Protein AF-A0A7C4SGH3-F1 (afdb_monomer_lite)

Secondary structure (DSSP, 8-state):
--------SEEE-TTT--EEETT-SB-TTT--B-S----PPPPP-PPPPPHHHHHHHHHHHHHHHHHHHHHHHTT--S---------------------------------PPPEEEEPPTT--HHHHHHHHT--HHHHHHHTT-SSS---TT-EEEE--PPP----------TT---------SEEEEEPPTT--HHHHHHHHT--HHHHHHHHT-S-TT---TT-EEEEE-S---

pLDDT: mean 72.56, std 15.69, range [38.72, 94.44]

Foldseek 3Di:
DDDDPPDDQWDADPPPRDTDGPPDQADPPPRDGPVDDPPPDDPDDDDDDDPVVVVVVVVVVVCCCVVVVVVVVVPPDDDPDPDDPDPDPDPDPDPPPPPPPPPDPPPPADDDFFDKDAAAPPDWLVNVCVVQVHDSVVQCVQAVNPDTDDDHRDITGHHHGDPPPPPDPPPPDPPDDDDDDDDPQKDKDFAAPPDFLVNVCVVLVHDSVQQCVQAVNPDRRPDDGRDITIGGSDDDD

Structure (mmCIF, N/CA/C/O backbone):
data_AF-A0A7C4SGH3-F1
#
_entry.id   AF-A0A7C4SGH3-F1
#
loop_
_atom_site.group_PDB
_atom_site.id
_atom_site.type_symbol
_atom_site.label_atom_id
_atom_site.label_alt_id
_atom_site.label_comp_id
_atom_site.label_asym_id
_atom_site.label_entity_id
_atom_site.label_seq_id
_atom_site.pdbx_PDB_ins_code
_atom_site.Cartn_x
_atom_site.Cartn_y
_atom_site.Cartn_z
_atom_site.occupancy
_atom_site.B_iso_or_equiv
_atom_site.auth_seq_id
_atom_site.auth_comp_id
_atom_site.auth_asym_id
_atom_site.auth_atom_id
_atom_site.pdbx_PDB_model_num
ATOM 1 N N . MET A 1 1 ? -12.722 29.858 -50.000 1.00 42.47 1 MET A N 1
ATOM 2 C CA . MET A 1 1 ? -12.440 29.534 -48.587 1.00 42.47 1 MET A CA 1
ATOM 3 C C . MET A 1 1 ? -11.311 28.518 -48.595 1.00 42.47 1 MET A C 1
ATOM 5 O O . MET A 1 1 ? -11.546 27.371 -48.940 1.00 42.47 1 MET A O 1
ATOM 9 N N . THR A 1 2 ? -10.074 28.967 -48.396 1.00 42.56 2 THR A N 1
ATOM 10 C CA . THR A 1 2 ? -8.865 28.129 -48.441 1.00 42.56 2 THR A CA 1
ATOM 11 C C . THR A 1 2 ? -8.465 27.783 -47.012 1.00 42.56 2 THR A C 1
ATOM 13 O O . THR A 1 2 ? -8.163 28.667 -46.216 1.00 42.56 2 THR A O 1
ATOM 16 N N . GLU A 1 3 ? -8.523 26.497 -46.679 1.00 45.50 3 GLU A N 1
ATOM 17 C CA . GLU A 1 3 ? -8.234 25.961 -45.351 1.00 45.50 3 GLU A CA 1
ATOM 18 C C . GLU A 1 3 ? -6.718 25.771 -45.186 1.00 45.50 3 GLU A C 1
ATOM 20 O O . GLU A 1 3 ? -6.103 24.884 -45.783 1.00 45.50 3 GLU A O 1
ATOM 25 N N . THR A 1 4 ? -6.084 26.645 -44.406 1.00 51.16 4 THR A N 1
ATOM 26 C CA . THR A 1 4 ? -4.651 26.571 -44.106 1.00 51.16 4 THR A CA 1
ATOM 27 C C . THR A 1 4 ? -4.409 25.467 -43.077 1.00 51.16 4 THR A C 1
ATOM 29 O O . THR A 1 4 ? -4.566 25.660 -41.872 1.00 51.16 4 THR A O 1
ATOM 32 N N . ARG A 1 5 ? -4.028 24.277 -43.548 1.00 51.50 5 ARG A N 1
ATOM 33 C CA . ARG A 1 5 ? -3.654 23.130 -42.708 1.00 51.50 5 ARG A CA 1
ATOM 34 C C . ARG A 1 5 ? -2.374 23.463 -41.927 1.00 51.50 5 ARG A C 1
ATOM 36 O O . ARG A 1 5 ? -1.270 23.386 -42.468 1.00 51.50 5 ARG A O 1
ATOM 43 N N . PHE A 1 6 ? -2.507 23.841 -40.655 1.00 53.91 6 PHE A N 1
ATOM 44 C CA . PHE A 1 6 ? -1.374 24.008 -39.739 1.00 53.91 6 PHE A CA 1
ATOM 45 C C . PHE A 1 6 ? -0.645 22.667 -39.583 1.00 53.91 6 PHE A C 1
ATOM 47 O O . PHE A 1 6 ? -1.078 21.767 -38.866 1.00 53.91 6 PHE A O 1
ATOM 54 N N . SER A 1 7 ? 0.466 22.514 -40.300 1.00 65.69 7 SER A N 1
ATOM 55 C CA . SER A 1 7 ? 1.331 21.344 -40.180 1.00 65.69 7 SER A CA 1
ATOM 56 C C . SER A 1 7 ? 2.015 21.361 -38.817 1.00 65.69 7 SER A C 1
ATOM 58 O O . SER A 1 7 ? 2.742 22.298 -38.494 1.00 65.69 7 SER A O 1
ATOM 60 N N . ASN A 1 8 ? 1.787 20.316 -38.020 1.00 71.31 8 ASN A N 1
ATOM 61 C CA . ASN A 1 8 ? 2.407 20.149 -36.709 1.00 71.31 8 ASN A CA 1
ATOM 62 C C . ASN A 1 8 ? 3.953 20.214 -36.832 1.00 71.31 8 ASN A C 1
ATOM 64 O O . ASN A 1 8 ? 4.539 19.376 -37.536 1.00 71.31 8 ASN A O 1
ATOM 68 N N . PRO A 1 9 ? 4.625 21.186 -36.176 1.00 80.00 9 PRO A N 1
ATOM 69 C CA . PRO A 1 9 ? 6.061 21.435 -36.343 1.00 80.00 9 PRO A CA 1
ATOM 70 C C . PRO A 1 9 ? 6.964 20.372 -35.694 1.00 80.00 9 PRO A C 1
ATOM 72 O O . PRO A 1 9 ? 8.186 20.409 -35.871 1.00 80.00 9 PRO A O 1
ATOM 75 N N . PHE A 1 10 ? 6.384 19.400 -34.985 1.00 85.75 10 PHE A N 1
ATOM 76 C CA . PHE A 1 10 ? 7.114 18.374 -34.247 1.00 85.75 10 PHE A CA 1
ATOM 77 C C . PHE A 1 10 ? 6.910 16.969 -34.836 1.00 85.75 10 PHE A C 1
ATOM 79 O O . PHE A 1 10 ? 5.834 16.626 -35.327 1.00 85.75 10 PHE A O 1
ATOM 86 N N . ARG A 1 11 ? 7.964 16.144 -34.774 1.00 88.81 11 ARG A N 1
ATOM 87 C CA . ARG A 1 11 ? 7.944 14.691 -35.033 1.00 88.81 11 ARG A CA 1
ATOM 88 C C . ARG A 1 11 ? 8.487 13.948 -33.810 1.00 88.81 11 ARG A C 1
ATOM 90 O O . ARG A 1 11 ? 9.167 14.557 -32.993 1.00 88.81 11 ARG A O 1
ATOM 97 N N . ARG A 1 12 ? 8.203 12.655 -33.648 1.00 89.94 12 ARG A N 1
ATOM 98 C CA . ARG A 1 12 ? 8.781 11.848 -32.554 1.00 89.94 12 ARG A CA 1
ATOM 99 C C . ARG A 1 12 ? 10.068 11.164 -33.012 1.00 89.94 12 ARG A C 1
ATOM 101 O O . ARG A 1 12 ? 10.150 10.721 -34.154 1.00 89.94 12 ARG A O 1
ATOM 108 N N . CYS A 1 13 ? 11.064 11.085 -32.134 1.00 88.38 13 CYS A N 1
ATOM 109 C CA . CYS A 1 13 ? 12.279 10.314 -32.384 1.00 88.38 13 CYS A CA 1
ATOM 110 C C . CYS A 1 13 ? 11.956 8.806 -32.390 1.00 88.38 13 CYS A C 1
ATOM 112 O O . CYS A 1 13 ? 11.345 8.336 -31.429 1.00 88.38 13 CYS A O 1
ATOM 114 N N . PRO A 1 14 ? 12.382 8.035 -33.408 1.00 86.81 14 PRO A N 1
ATOM 115 C CA . PRO A 1 14 ? 12.084 6.604 -33.495 1.00 86.81 14 PRO A CA 1
ATOM 116 C C . PRO A 1 14 ? 12.836 5.754 -32.458 1.00 86.81 14 PRO A C 1
ATOM 118 O O . PRO A 1 14 ? 12.361 4.683 -32.108 1.00 86.81 14 PRO A O 1
ATOM 121 N N . GLN A 1 15 ? 13.973 6.227 -31.932 1.00 87.88 15 GLN A N 1
ATOM 122 C CA . GLN A 1 15 ? 14.740 5.487 -30.921 1.00 87.88 15 GLN A CA 1
ATOM 123 C C . GLN A 1 15 ? 14.233 5.693 -29.490 1.00 87.88 15 GLN A C 1
ATOM 125 O O . GLN A 1 15 ? 14.268 4.767 -28.689 1.00 87.88 15 GLN A O 1
ATOM 130 N N . CYS A 1 16 ? 13.810 6.910 -29.139 1.00 90.38 16 CYS A N 1
ATOM 131 C CA . CYS A 1 16 ? 13.538 7.275 -27.744 1.00 90.38 16 CYS A CA 1
ATOM 132 C C . CYS A 1 16 ? 12.148 7.896 -27.510 1.00 90.38 16 CYS A C 1
ATOM 134 O O . CYS A 1 16 ? 11.800 8.227 -26.380 1.00 90.38 16 CYS A O 1
ATOM 136 N N . GLY A 1 17 ? 11.344 8.087 -28.562 1.00 89.44 17 GLY A N 1
ATOM 137 C CA . GLY A 1 17 ? 9.938 8.505 -28.476 1.00 89.44 17 GLY A CA 1
ATOM 138 C C . GLY A 1 17 ? 9.684 9.988 -28.177 1.00 89.44 17 GLY A C 1
ATOM 139 O O . GLY A 1 17 ? 8.525 10.422 -28.179 1.00 89.44 17 GLY A O 1
ATOM 140 N N . MET A 1 18 ? 10.732 10.781 -27.945 1.00 90.38 18 MET A N 1
ATOM 141 C CA . MET A 1 18 ? 10.614 12.198 -27.592 1.00 90.38 18 MET A CA 1
ATOM 142 C C . MET A 1 18 ? 10.238 13.094 -28.775 1.00 90.38 18 MET A C 1
ATOM 144 O O . MET A 1 18 ? 10.666 12.828 -29.903 1.00 90.38 18 MET A O 1
ATOM 148 N N . PRO A 1 19 ? 9.479 14.179 -28.533 1.00 90.75 19 PRO A N 1
ATOM 149 C CA . PRO A 1 19 ? 9.177 15.174 -29.551 1.00 90.75 19 PRO A CA 1
ATOM 150 C C . PRO A 1 19 ? 10.442 15.957 -29.924 1.00 90.75 19 PRO A C 1
ATOM 152 O O . PRO A 1 19 ? 11.136 16.501 -29.070 1.00 90.75 19 PRO A O 1
ATOM 155 N N . VAL A 1 20 ? 10.733 16.020 -31.218 1.00 90.50 20 VAL A N 1
ATOM 156 C CA . VAL A 1 20 ? 11.847 16.762 -31.807 1.00 90.50 20 VAL A CA 1
ATOM 157 C C . VAL A 1 20 ? 11.328 17.644 -32.941 1.00 90.50 20 VAL A C 1
ATOM 159 O O . VAL A 1 20 ? 10.357 17.310 -33.626 1.00 90.50 20 VAL A O 1
ATOM 162 N N . SER A 1 21 ? 11.955 18.803 -33.140 1.00 88.56 21 SER A N 1
ATOM 163 C CA . SER A 1 21 ? 11.606 19.709 -34.241 1.00 88.56 21 SER A CA 1
ATOM 164 C C . SER A 1 21 ? 11.775 19.003 -35.581 1.00 88.56 21 SER A C 1
ATOM 166 O O . SER A 1 21 ? 12.790 18.339 -35.790 1.00 88.56 21 SER A O 1
ATOM 168 N N . ARG A 1 22 ? 10.848 19.206 -36.532 1.00 82.88 22 ARG A N 1
ATOM 169 C CA . ARG A 1 22 ? 10.955 18.639 -37.890 1.00 82.88 22 ARG A CA 1
ATOM 170 C C . ARG A 1 22 ? 12.278 18.970 -38.600 1.00 82.88 22 ARG A C 1
ATOM 172 O O . ARG A 1 22 ? 12.688 18.197 -39.459 1.00 82.88 22 ARG A O 1
ATOM 179 N N . ARG A 1 23 ? 12.989 20.028 -38.198 1.00 85.19 23 ARG A N 1
ATOM 180 C CA . ARG A 1 23 ? 14.279 20.438 -38.785 1.00 85.19 23 ARG A CA 1
ATOM 181 C C . ARG A 1 23 ? 15.526 19.912 -38.054 1.00 85.19 23 ARG A C 1
ATOM 183 O O . ARG A 1 23 ? 16.631 20.152 -38.527 1.00 85.19 23 ARG A O 1
ATOM 190 N N . SER A 1 24 ? 15.393 19.217 -36.919 1.00 87.00 24 SER A N 1
ATOM 191 C CA . SER A 1 24 ? 16.557 18.716 -36.172 1.00 87.00 24 SER A CA 1
ATOM 192 C C . SER A 1 24 ? 17.230 17.544 -36.890 1.00 87.00 24 SER A C 1
ATOM 194 O O . SER A 1 24 ? 16.552 16.586 -37.269 1.00 87.00 24 SER A O 1
ATOM 196 N N . ARG A 1 25 ? 18.557 17.609 -37.033 1.00 89.62 25 ARG A N 1
ATOM 197 C CA . ARG A 1 25 ? 19.384 16.539 -37.616 1.00 89.62 25 ARG A CA 1
ATOM 198 C C . ARG A 1 25 ? 19.763 15.459 -36.604 1.00 89.62 25 ARG A C 1
ATOM 200 O O . ARG A 1 25 ? 19.894 14.313 -36.985 1.00 89.62 25 ARG A O 1
ATOM 207 N N . THR A 1 26 ? 19.850 15.799 -35.323 1.00 90.00 26 THR A N 1
ATOM 208 C CA . THR A 1 26 ? 20.214 14.869 -34.245 1.00 90.00 26 THR A CA 1
ATOM 209 C C . THR A 1 26 ? 19.228 14.952 -33.082 1.00 90.00 26 THR A C 1
ATOM 211 O O . THR A 1 26 ? 18.652 16.009 -32.799 1.00 90.00 26 THR A O 1
ATOM 214 N N . CYS A 1 27 ? 18.991 13.822 -32.411 1.00 89.50 27 CYS A N 1
ATOM 215 C CA . CYS A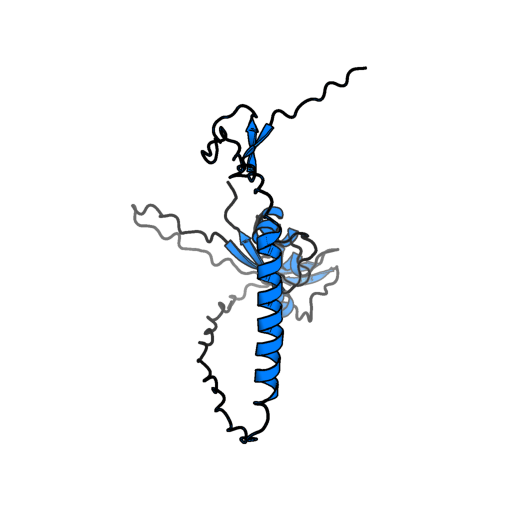 1 27 ? 18.195 13.776 -31.191 1.00 89.50 27 CYS A CA 1
ATOM 216 C C . CYS A 1 27 ? 19.043 14.215 -29.993 1.00 89.50 27 CYS A C 1
ATOM 218 O O . CYS A 1 27 ? 20.019 13.561 -29.648 1.00 89.50 27 CYS A O 1
ATOM 220 N N . TRP A 1 28 ? 18.631 15.280 -29.306 1.00 88.44 28 TRP A N 1
ATOM 221 C CA . TRP A 1 28 ? 19.377 15.840 -28.174 1.00 88.44 28 TRP A CA 1
ATOM 222 C C . TRP A 1 28 ? 19.441 14.921 -26.949 1.00 88.44 28 TRP A C 1
ATOM 224 O O . TRP A 1 28 ? 20.316 15.101 -26.110 1.00 88.44 28 TRP A O 1
ATOM 234 N N . ARG A 1 29 ? 18.529 13.946 -26.827 1.00 90.25 29 ARG A N 1
ATOM 235 C CA . ARG A 1 29 ? 18.506 13.031 -25.676 1.00 90.25 29 ARG A CA 1
ATOM 236 C C . ARG A 1 29 ? 19.242 11.719 -25.923 1.00 90.25 29 ARG A C 1
ATOM 238 O O . ARG A 1 29 ? 19.950 11.271 -25.034 1.00 90.25 29 ARG A O 1
ATOM 245 N N . CYS A 1 30 ? 19.076 11.096 -27.091 1.00 90.25 30 CYS A N 1
ATOM 246 C CA . CYS A 1 30 ? 19.725 9.809 -27.384 1.00 90.25 30 CYS A CA 1
ATOM 247 C C . CYS A 1 30 ? 20.862 9.888 -28.409 1.00 90.25 30 CYS A C 1
ATOM 249 O O . CYS A 1 30 ? 21.478 8.870 -28.690 1.00 90.25 30 CYS A O 1
ATOM 251 N N . GLY A 1 31 ? 21.129 11.054 -28.999 1.00 87.50 31 GLY A N 1
ATOM 252 C CA . GLY A 1 31 ? 22.170 11.223 -30.016 1.00 87.50 31 GLY A CA 1
ATOM 253 C C . GLY A 1 31 ? 21.829 10.646 -31.394 1.00 87.50 31 GLY A C 1
ATOM 254 O O . GLY A 1 31 ? 22.646 10.767 -32.299 1.00 87.50 31 GLY A O 1
ATOM 255 N N . ALA A 1 32 ? 20.638 10.061 -31.583 1.00 87.31 32 ALA A N 1
ATOM 256 C CA . ALA A 1 32 ? 20.236 9.456 -32.854 1.00 87.31 32 ALA A CA 1
ATOM 257 C C . ALA A 1 32 ? 20.314 10.452 -34.018 1.00 87.31 32 ALA A C 1
ATOM 259 O O . ALA A 1 32 ? 19.770 11.557 -33.919 1.00 87.31 32 ALA A O 1
ATOM 260 N N . ASP A 1 33 ? 20.930 10.036 -35.122 1.00 87.31 33 ASP A N 1
ATOM 261 C CA . ASP A 1 33 ? 20.874 10.761 -36.385 1.00 87.31 33 ASP A CA 1
ATOM 262 C C . ASP A 1 33 ? 19.471 10.616 -36.993 1.00 87.31 33 ASP A C 1
ATOM 264 O O . ASP A 1 33 ? 18.918 9.523 -37.104 1.00 87.31 33 ASP A O 1
ATOM 268 N N . LEU A 1 34 ? 18.861 11.749 -37.320 1.00 83.75 34 LEU A N 1
ATOM 269 C CA . LEU A 1 34 ? 17.516 11.858 -37.870 1.00 83.75 34 LEU A CA 1
ATOM 270 C C . LEU A 1 34 ? 17.534 12.392 -39.309 1.00 83.75 34 LEU A C 1
ATOM 272 O O . LEU A 1 34 ? 16.481 12.814 -39.800 1.00 83.75 34 LEU A O 1
ATOM 276 N N . THR A 1 35 ? 18.713 12.459 -39.940 1.00 78.25 35 THR A N 1
ATOM 277 C CA . THR A 1 35 ? 18.903 12.958 -41.310 1.00 78.25 35 THR A CA 1
ATOM 278 C C . THR A 1 35 ? 18.486 11.967 -42.387 1.00 78.25 35 THR A C 1
ATOM 280 O O . THR A 1 35 ? 18.188 12.403 -43.495 1.00 78.25 35 THR A O 1
ATOM 283 N N . HIS A 1 36 ? 18.355 10.682 -42.057 1.00 67.25 36 HIS A N 1
ATOM 284 C CA . HIS A 1 36 ? 17.892 9.661 -42.988 1.00 67.25 36 HIS A CA 1
ATOM 285 C C . HIS A 1 36 ? 16.569 9.046 -42.512 1.00 67.25 36 HIS A C 1
ATOM 287 O O . HIS A 1 36 ? 16.539 8.362 -41.486 1.00 67.25 36 HIS A O 1
ATOM 293 N N . PRO A 1 37 ? 15.454 9.239 -43.239 1.00 58.16 37 PRO A N 1
ATOM 294 C CA . PRO A 1 37 ? 14.421 8.218 -43.275 1.00 58.16 37 PRO A CA 1
ATOM 295 C C . PRO A 1 37 ? 15.113 6.933 -43.737 1.00 58.16 37 PRO A C 1
ATOM 297 O O . PRO A 1 37 ? 15.850 6.962 -44.722 1.00 58.16 37 PRO A O 1
ATOM 300 N N . SER A 1 38 ? 14.937 5.831 -43.014 1.00 55.47 38 SER A N 1
ATOM 301 C CA . SER A 1 38 ? 15.297 4.515 -43.528 1.00 55.47 38 SER A CA 1
ATOM 302 C C . SER A 1 38 ? 14.487 4.291 -44.804 1.00 55.47 38 SER A C 1
ATOM 304 O O . SER A 1 38 ? 13.318 3.921 -44.740 1.00 55.47 38 SER A O 1
ATOM 306 N N . GLU A 1 39 ? 15.072 4.604 -45.957 1.00 55.31 39 GLU A N 1
ATOM 307 C CA . GLU A 1 39 ? 14.568 4.156 -47.246 1.00 55.31 39 GLU A CA 1
ATOM 308 C C . GLU A 1 39 ? 14.627 2.632 -47.210 1.00 55.31 39 GLU A C 1
ATOM 310 O O . GLU A 1 39 ? 15.693 2.021 -47.269 1.00 55.31 39 GLU A O 1
ATOM 315 N N . ILE A 1 40 ? 13.467 2.018 -46.994 1.00 58.69 40 ILE A N 1
ATOM 316 C CA . ILE A 1 40 ? 13.273 0.609 -47.297 1.00 58.69 40 ILE A CA 1
ATOM 317 C C . ILE A 1 40 ? 13.394 0.547 -48.822 1.00 58.69 40 ILE A C 1
ATOM 319 O O . ILE A 1 40 ? 12.589 1.207 -49.483 1.00 58.69 40 ILE A O 1
ATOM 323 N N . PRO A 1 41 ? 14.390 -0.153 -49.390 1.00 56.28 41 PRO A N 1
ATOM 324 C CA . PRO A 1 41 ? 14.484 -0.276 -50.835 1.00 56.28 41 PRO A CA 1
ATOM 325 C C . PRO A 1 41 ? 13.183 -0.901 -51.347 1.00 56.28 41 PRO A C 1
ATOM 327 O O . PRO A 1 41 ? 12.754 -1.946 -50.849 1.00 56.28 41 PRO A O 1
ATOM 330 N N . GLU A 1 42 ? 12.524 -0.218 -52.285 1.00 61.25 42 GLU A N 1
ATOM 331 C CA . GLU A 1 42 ? 11.375 -0.770 -52.998 1.00 61.25 42 GLU A CA 1
ATOM 332 C C . GLU A 1 42 ? 11.794 -2.112 -53.615 1.00 61.25 42 GLU A C 1
ATOM 334 O O . GLU A 1 42 ? 12.842 -2.172 -54.265 1.00 61.25 42 GLU A O 1
ATOM 339 N N . PRO A 1 43 ? 11.035 -3.203 -53.394 1.00 59.00 43 PRO A N 1
ATOM 340 C CA . PRO A 1 43 ? 11.354 -4.477 -54.013 1.00 59.00 43 PRO A CA 1
ATOM 341 C C . PRO A 1 43 ? 11.251 -4.320 -55.531 1.00 59.00 43 PRO A C 1
ATOM 343 O O . PRO A 1 43 ? 10.197 -3.953 -56.056 1.00 59.00 43 PRO A O 1
ATOM 346 N N . GLU A 1 44 ? 12.359 -4.577 -56.225 1.00 67.56 44 GLU A N 1
ATOM 347 C CA . GLU A 1 44 ? 12.394 -4.581 -57.683 1.00 67.56 44 GLU A CA 1
ATOM 348 C C . GLU A 1 44 ? 11.357 -5.579 -58.229 1.00 67.56 44 GLU A C 1
ATOM 350 O O . GLU A 1 44 ? 11.233 -6.692 -57.704 1.00 67.56 44 GLU A O 1
ATOM 355 N N . PRO A 1 45 ? 10.592 -5.216 -59.274 1.00 65.94 45 PRO A N 1
ATOM 356 C CA . PRO A 1 45 ? 9.640 -6.131 -59.882 1.00 65.94 45 PRO A CA 1
ATOM 357 C C . PRO A 1 45 ? 10.388 -7.284 -60.566 1.00 65.94 45 PRO A C 1
ATOM 359 O O . PRO A 1 45 ? 11.100 -7.084 -61.551 1.00 65.94 45 PRO A O 1
ATOM 362 N N . GLU A 1 46 ? 10.213 -8.500 -60.045 1.00 68.81 46 GLU A N 1
ATOM 363 C CA . GLU A 1 46 ? 10.801 -9.708 -60.624 1.00 68.81 46 GLU A CA 1
ATOM 364 C C . GLU A 1 46 ? 10.280 -9.966 -62.054 1.00 68.81 46 GLU A C 1
ATOM 366 O O . GLU A 1 46 ? 9.096 -9.749 -62.344 1.00 68.81 46 GLU A O 1
ATOM 371 N N . PRO A 1 47 ? 11.139 -10.453 -62.972 1.00 75.50 47 PRO A N 1
ATOM 372 C CA . PRO A 1 47 ? 10.742 -10.722 -64.347 1.00 75.50 47 PRO A CA 1
ATOM 373 C C . PRO A 1 47 ? 9.751 -11.899 -64.431 1.00 75.50 47 PRO A C 1
ATOM 375 O O . PRO A 1 47 ? 9.886 -12.883 -63.699 1.00 75.50 47 PRO A O 1
ATOM 378 N N . PRO A 1 48 ? 8.775 -11.863 -65.360 1.00 73.06 48 PRO A N 1
ATOM 379 C CA . PRO A 1 48 ? 7.789 -12.927 -65.496 1.00 73.06 48 PRO A CA 1
ATOM 380 C C . PRO A 1 48 ? 8.439 -14.248 -65.928 1.00 73.06 48 PRO A C 1
ATOM 382 O O . PRO A 1 48 ? 9.165 -14.329 -66.921 1.00 73.06 48 PRO A O 1
ATOM 385 N N . ILE A 1 49 ? 8.132 -15.301 -65.173 1.00 68.38 49 ILE A N 1
ATOM 386 C CA . ILE A 1 49 ? 8.663 -16.653 -65.359 1.00 68.38 49 ILE A CA 1
ATOM 387 C C . ILE A 1 49 ? 8.125 -17.244 -66.682 1.00 68.38 49 ILE A C 1
ATOM 389 O O . ILE A 1 49 ? 6.909 -17.253 -66.900 1.00 68.38 49 ILE A O 1
ATOM 393 N N . PRO A 1 50 ? 8.979 -17.772 -67.580 1.00 75.38 50 PRO A N 1
ATOM 394 C CA . PRO A 1 50 ? 8.539 -18.311 -68.865 1.00 75.38 50 PRO A CA 1
ATOM 395 C C . PRO A 1 50 ? 7.766 -19.629 -68.694 1.00 75.38 50 PRO A C 1
ATOM 397 O O . PRO A 1 50 ? 8.251 -20.581 -68.097 1.00 75.38 50 PRO A O 1
ATOM 400 N N . TRP A 1 51 ? 6.585 -19.737 -69.306 1.00 62.72 51 TRP A N 1
ATOM 401 C CA . TRP A 1 51 ? 5.647 -20.877 -69.224 1.00 62.72 51 TRP A CA 1
ATOM 402 C C . TRP A 1 51 ? 6.242 -22.276 -69.490 1.00 62.72 51 TRP A C 1
ATOM 404 O O . TRP A 1 51 ? 5.666 -23.288 -69.092 1.00 62.72 51 TRP A O 1
ATOM 414 N N . ARG A 1 52 ? 7.414 -22.359 -70.126 1.00 68.69 52 ARG A N 1
ATOM 415 C CA . ARG A 1 52 ? 8.129 -23.620 -70.370 1.00 68.69 52 ARG A CA 1
ATOM 416 C C . ARG A 1 52 ? 8.703 -24.244 -69.091 1.00 68.69 52 ARG A C 1
ATOM 418 O O . ARG A 1 52 ? 8.765 -25.467 -69.008 1.00 68.69 52 ARG A O 1
ATOM 425 N N . SER A 1 53 ? 9.068 -23.448 -68.082 1.00 63.62 53 SER A N 1
ATOM 426 C CA . SER A 1 53 ? 9.568 -23.960 -66.794 1.00 63.62 53 SER A CA 1
ATOM 427 C C . SER A 1 53 ? 8.444 -24.379 -65.835 1.00 63.62 53 SER A C 1
ATOM 429 O O . SER A 1 53 ? 8.634 -25.298 -65.040 1.00 63.62 53 SER A O 1
ATOM 431 N N . ALA A 1 54 ? 7.244 -23.805 -65.964 1.00 61.69 54 ALA A N 1
ATOM 432 C CA . ALA A 1 54 ? 6.070 -24.184 -65.167 1.00 61.69 54 ALA A CA 1
ATOM 433 C C . ALA A 1 54 ? 5.516 -25.585 -65.522 1.00 61.69 54 ALA A C 1
ATOM 435 O O . ALA A 1 54 ? 5.070 -26.332 -64.647 1.00 61.69 54 ALA A O 1
ATOM 436 N N . LEU A 1 55 ? 5.588 -25.983 -66.798 1.00 68.81 55 LEU A N 1
ATOM 437 C CA . LEU A 1 55 ? 5.134 -27.305 -67.259 1.00 68.81 55 LEU A CA 1
ATOM 438 C C . LEU A 1 55 ? 6.083 -28.444 -66.843 1.00 68.81 55 LEU A C 1
ATOM 440 O O . LEU A 1 55 ? 5.634 -29.546 -66.540 1.00 68.81 55 LEU A O 1
ATOM 444 N N . LEU A 1 56 ? 7.389 -28.175 -66.761 1.00 68.25 56 LEU A N 1
ATOM 445 C CA . LEU A 1 56 ? 8.372 -29.154 -66.284 1.00 68.25 56 LEU A CA 1
ATOM 446 C C . LEU A 1 56 ? 8.254 -29.401 -64.770 1.00 68.25 56 LEU A C 1
ATOM 448 O O . LEU A 1 56 ? 8.352 -30.544 -64.324 1.00 68.25 56 LEU A O 1
ATOM 452 N N . GLY A 1 57 ? 7.983 -28.356 -63.981 1.00 67.12 57 GLY A N 1
ATOM 453 C CA . GLY A 1 57 ? 7.803 -28.482 -62.530 1.00 67.12 57 GLY A CA 1
ATOM 454 C C . GLY A 1 57 ? 6.555 -29.281 -62.139 1.00 67.12 57 GLY A C 1
ATOM 455 O O . GLY A 1 57 ? 6.606 -30.115 -61.237 1.00 67.12 57 GLY A O 1
ATOM 456 N N . THR A 1 58 ? 5.442 -29.089 -62.850 1.00 67.62 58 THR A N 1
ATOM 457 C CA . THR A 1 58 ? 4.180 -29.799 -62.568 1.00 67.62 58 THR A CA 1
ATOM 458 C C . THR A 1 58 ? 4.251 -31.290 -62.913 1.00 67.62 58 THR A C 1
ATOM 460 O O . THR A 1 58 ? 3.776 -32.118 -62.135 1.00 67.62 58 THR A O 1
ATOM 463 N N . ALA A 1 59 ? 4.923 -31.663 -64.008 1.00 72.12 59 ALA A N 1
ATOM 464 C CA . ALA A 1 59 ? 5.152 -33.067 -64.361 1.00 72.12 59 ALA A CA 1
ATOM 465 C C . ALA A 1 59 ? 6.041 -33.805 -63.337 1.00 72.12 59 ALA A C 1
ATOM 467 O O . ALA A 1 59 ? 5.769 -34.960 -63.001 1.00 72.12 59 ALA A O 1
ATOM 468 N N . LEU A 1 60 ? 7.063 -33.134 -62.788 1.00 73.00 60 LEU A N 1
ATOM 469 C CA . LEU A 1 60 ? 7.943 -33.700 -61.758 1.00 73.00 60 LEU A CA 1
ATOM 470 C C . LEU A 1 60 ? 7.195 -33.961 -60.438 1.00 73.00 60 LEU A C 1
ATOM 472 O O . LEU A 1 60 ? 7.368 -35.014 -59.827 1.00 73.00 60 LEU A O 1
ATOM 476 N N . VAL A 1 61 ? 6.315 -33.044 -60.023 1.00 71.31 61 VAL A N 1
ATOM 477 C CA . VAL A 1 61 ? 5.495 -33.201 -58.807 1.00 71.31 61 VAL A CA 1
ATOM 478 C C . VAL A 1 61 ? 4.505 -34.364 -58.941 1.00 71.31 61 VAL A C 1
ATOM 480 O O . VAL A 1 61 ? 4.354 -35.149 -58.005 1.00 71.31 61 VAL A O 1
ATOM 483 N N . LEU A 1 62 ? 3.882 -34.542 -60.110 1.00 74.25 62 LEU A N 1
ATOM 484 C CA . LEU A 1 62 ? 2.966 -35.665 -60.349 1.00 74.25 62 LEU A CA 1
ATOM 485 C C . LEU A 1 62 ? 3.688 -37.022 -60.357 1.00 74.25 62 LEU A C 1
ATOM 487 O O . LEU A 1 62 ? 3.150 -37.994 -59.828 1.00 74.25 62 LEU A O 1
ATOM 491 N N . LEU A 1 63 ? 4.921 -37.094 -60.873 1.00 69.88 63 LEU A N 1
ATOM 492 C CA . LEU A 1 63 ? 5.740 -38.312 -60.815 1.00 69.88 63 LEU A CA 1
ATOM 493 C C . LEU A 1 63 ? 6.159 -38.676 -59.382 1.00 69.88 63 LEU A C 1
ATOM 495 O O . LEU A 1 63 ? 6.151 -39.855 -59.027 1.00 69.88 63 LEU A O 1
ATOM 499 N N . ILE A 1 64 ? 6.464 -37.686 -58.538 1.00 68.75 64 ILE A N 1
ATOM 500 C CA . ILE A 1 64 ? 6.802 -37.909 -57.122 1.00 68.75 64 ILE A CA 1
ATOM 501 C C . ILE A 1 64 ? 5.572 -38.377 -56.330 1.00 68.75 64 ILE A C 1
ATOM 503 O O . ILE A 1 64 ? 5.684 -39.289 -55.512 1.00 68.75 64 ILE A O 1
ATOM 507 N N . LEU A 1 65 ? 4.386 -37.824 -56.602 1.00 66.25 65 LEU A N 1
ATOM 508 C CA . LEU A 1 65 ? 3.143 -38.249 -55.947 1.00 66.25 65 LEU A CA 1
ATOM 509 C C . LEU A 1 65 ? 2.690 -39.648 -56.404 1.00 66.25 65 LEU A C 1
ATOM 511 O O . LEU A 1 65 ? 2.259 -40.449 -55.573 1.00 66.25 65 LEU A O 1
ATOM 515 N N . ALA A 1 66 ? 2.849 -39.981 -57.688 1.00 67.38 66 ALA A N 1
ATOM 516 C CA . ALA A 1 66 ? 2.504 -41.299 -58.222 1.00 67.38 66 ALA A CA 1
ATOM 517 C C . ALA A 1 66 ? 3.512 -42.398 -57.821 1.00 67.38 66 ALA A C 1
ATOM 519 O O . ALA A 1 66 ? 3.109 -43.525 -57.533 1.00 67.38 66 ALA A O 1
ATOM 520 N N . GLY A 1 67 ? 4.812 -42.082 -57.751 1.00 62.97 67 GLY A N 1
ATOM 521 C CA . GLY A 1 67 ? 5.860 -43.024 -57.338 1.00 62.97 67 GLY A CA 1
ATOM 522 C C . GLY A 1 67 ? 5.993 -43.186 -55.818 1.00 62.97 67 GLY A C 1
ATOM 523 O O . GLY A 1 67 ? 6.177 -44.299 -55.326 1.00 62.97 67 GLY A O 1
ATOM 524 N N . GLY A 1 68 ? 5.853 -42.096 -55.056 1.00 60.31 68 GLY A N 1
ATOM 525 C CA . GLY A 1 68 ? 5.996 -42.092 -53.596 1.00 60.31 68 GLY A CA 1
ATOM 526 C C . GLY A 1 68 ? 4.795 -42.684 -52.854 1.00 60.31 68 GLY A C 1
ATOM 527 O O . GLY A 1 68 ? 4.971 -43.380 -51.854 1.00 60.31 68 GLY A O 1
ATOM 528 N N . GLY A 1 69 ? 3.573 -42.480 -53.364 1.00 58.47 69 GLY A N 1
ATOM 529 C CA . GLY A 1 69 ? 2.350 -42.999 -52.739 1.00 58.47 69 GLY A CA 1
ATOM 530 C C . GLY A 1 69 ? 2.208 -44.524 -52.820 1.00 58.47 69 GLY A C 1
ATOM 531 O O . GLY A 1 69 ? 1.752 -45.157 -51.868 1.00 58.47 69 GLY A O 1
ATOM 532 N N . TRP A 1 70 ? 2.658 -45.142 -53.918 1.00 57.16 70 TRP A N 1
ATOM 533 C CA . TRP A 1 70 ? 2.592 -46.600 -54.098 1.00 57.16 70 TRP A CA 1
ATOM 534 C C . TRP A 1 70 ? 3.578 -47.333 -53.167 1.00 57.16 70 TRP A C 1
ATOM 536 O O . TRP A 1 70 ? 3.257 -48.390 -52.619 1.00 57.16 70 TRP A O 1
ATOM 546 N N . TRP A 1 71 ? 4.764 -46.766 -52.921 1.00 54.66 71 TRP A N 1
ATOM 547 C CA . TRP A 1 71 ? 5.809 -47.408 -52.114 1.00 54.66 71 TRP A CA 1
ATOM 548 C C . TRP A 1 71 ? 5.445 -47.511 -50.619 1.00 54.66 71 TRP A C 1
ATOM 550 O O . TRP A 1 71 ? 5.719 -48.533 -49.989 1.00 54.66 71 TRP A O 1
ATOM 560 N N . ILE A 1 72 ? 4.741 -46.513 -50.066 1.00 57.78 72 ILE A N 1
ATOM 561 C CA . ILE A 1 72 ? 4.356 -46.477 -48.641 1.00 57.78 72 ILE A CA 1
ATOM 562 C C . ILE A 1 72 ? 3.266 -47.511 -48.312 1.00 57.78 72 ILE A C 1
ATOM 564 O O . ILE A 1 72 ? 3.319 -48.158 -47.266 1.00 57.78 72 ILE A O 1
ATOM 568 N N . ILE A 1 73 ? 2.308 -47.742 -49.216 1.00 57.19 73 ILE A N 1
ATOM 569 C CA . ILE A 1 73 ? 1.188 -48.669 -48.966 1.00 57.19 73 ILE A CA 1
ATOM 570 C C . ILE A 1 73 ? 1.659 -50.137 -48.951 1.00 57.19 73 ILE A C 1
ATOM 572 O O . ILE A 1 73 ? 1.042 -50.986 -48.305 1.00 57.19 73 ILE A O 1
ATOM 576 N N . ARG A 1 74 ? 2.788 -50.462 -49.601 1.00 59.59 74 ARG A N 1
ATOM 577 C CA . ARG A 1 74 ? 3.293 -51.844 -49.681 1.00 59.59 74 ARG A CA 1
ATOM 578 C C . ARG A 1 74 ? 4.117 -52.322 -48.476 1.00 59.59 74 ARG A C 1
ATOM 580 O O . ARG A 1 74 ? 4.344 -53.525 -48.383 1.00 59.59 74 ARG A O 1
ATOM 587 N N . MET A 1 75 ? 4.524 -51.448 -47.548 1.00 57.81 75 MET A N 1
ATOM 588 C CA . MET A 1 75 ? 5.361 -51.819 -46.386 1.00 57.81 75 MET A CA 1
ATOM 589 C C . MET A 1 75 ? 4.599 -51.971 -45.053 1.00 57.81 75 MET A C 1
ATOM 591 O O . MET A 1 75 ? 5.218 -52.086 -44.002 1.00 57.81 75 MET A O 1
ATOM 595 N N . ALA A 1 76 ? 3.262 -52.008 -45.059 1.00 56.34 76 ALA A N 1
ATOM 596 C CA . ALA A 1 76 ? 2.449 -52.045 -43.834 1.00 56.34 76 ALA A CA 1
ATOM 597 C C . ALA A 1 76 ? 1.895 -53.440 -43.465 1.00 56.34 76 ALA A C 1
ATOM 599 O O . ALA A 1 76 ? 0.765 -53.558 -42.993 1.00 56.34 76 ALA A O 1
ATOM 600 N N . ARG A 1 77 ? 2.661 -54.522 -43.669 1.00 57.81 77 ARG A N 1
ATOM 601 C CA . ARG A 1 77 ? 2.330 -55.850 -43.112 1.00 57.81 77 ARG A CA 1
ATOM 602 C C . ARG A 1 77 ? 3.581 -56.629 -42.706 1.00 57.81 77 ARG A C 1
ATOM 604 O O . ARG A 1 77 ? 4.058 -57.445 -43.482 1.00 57.81 77 ARG A O 1
ATOM 611 N N . ALA A 1 78 ? 4.056 -56.422 -41.479 1.00 49.53 78 ALA A N 1
ATOM 612 C CA . ALA A 1 78 ? 4.693 -57.462 -40.665 1.00 49.53 78 ALA A CA 1
ATOM 613 C C . ALA A 1 78 ? 4.958 -56.959 -39.236 1.00 49.53 78 ALA A C 1
ATOM 615 O O . ALA A 1 78 ? 5.414 -55.840 -39.042 1.00 49.53 78 ALA A O 1
ATOM 616 N N . ALA A 1 79 ? 4.728 -57.853 -38.273 1.00 52.81 79 ALA A N 1
ATOM 617 C CA . ALA A 1 79 ? 5.171 -57.814 -36.879 1.00 52.81 79 ALA A CA 1
ATOM 618 C C . ALA A 1 79 ? 4.503 -56.787 -35.943 1.00 52.81 79 ALA A C 1
ATOM 620 O O . ALA A 1 79 ? 5.018 -55.708 -35.665 1.00 52.81 79 ALA A O 1
ATOM 621 N N . MET A 1 80 ? 3.399 -57.217 -35.322 1.00 55.94 80 MET A N 1
ATOM 622 C CA . MET A 1 80 ? 3.038 -56.761 -33.977 1.00 55.94 80 MET A CA 1
ATOM 623 C C . MET A 1 80 ? 4.166 -57.172 -33.015 1.00 55.94 80 MET A C 1
ATOM 625 O O . MET A 1 80 ? 4.191 -58.299 -32.520 1.00 55.94 80 MET A O 1
ATOM 629 N N . ALA A 1 81 ? 5.130 -56.286 -32.776 1.00 55.97 81 ALA A N 1
ATOM 630 C CA . ALA A 1 81 ? 6.062 -56.426 -31.666 1.00 55.97 81 ALA A CA 1
ATOM 631 C C . ALA A 1 81 ? 5.364 -55.925 -30.394 1.00 55.97 81 ALA A C 1
ATOM 633 O O . ALA A 1 81 ? 4.829 -54.816 -30.366 1.00 55.97 81 ALA A O 1
ATOM 634 N N . ARG A 1 82 ? 5.323 -56.763 -29.349 1.00 63.59 82 ARG A N 1
ATOM 635 C CA . ARG A 1 82 ? 4.796 -56.376 -28.030 1.00 63.59 82 ARG A CA 1
ATOM 636 C C . ARG A 1 82 ? 5.530 -55.123 -27.532 1.00 63.59 82 ARG A C 1
ATOM 638 O O . ARG A 1 82 ? 6.755 -55.093 -27.639 1.00 63.59 82 ARG A O 1
ATOM 645 N N . PRO A 1 83 ? 4.829 -54.128 -26.960 1.00 58.94 83 PRO A N 1
ATOM 646 C CA . PRO A 1 83 ? 5.488 -52.968 -26.381 1.00 58.94 83 PRO A CA 1
ATOM 647 C C . PRO A 1 83 ? 6.333 -53.414 -25.183 1.00 58.94 83 PRO A C 1
ATOM 649 O O . PRO A 1 83 ? 5.812 -53.904 -24.181 1.00 58.94 83 PRO A O 1
ATOM 652 N N . THR A 1 84 ? 7.651 -53.267 -25.298 1.00 66.81 84 THR A N 1
ATOM 653 C CA . THR A 1 84 ? 8.574 -53.356 -24.165 1.00 66.81 84 THR A CA 1
ATOM 654 C C . THR A 1 84 ? 8.246 -52.215 -23.199 1.00 66.81 84 THR A C 1
ATOM 656 O O . THR A 1 84 ? 8.172 -51.071 -23.654 1.00 66.81 84 THR A O 1
ATOM 659 N N . PRO A 1 85 ? 8.048 -52.463 -21.891 1.00 65.25 85 PRO A N 1
ATOM 660 C CA . PRO A 1 85 ? 7.863 -51.384 -20.932 1.00 65.25 85 PRO A CA 1
ATOM 661 C C . PRO A 1 85 ? 9.137 -50.533 -20.893 1.00 65.25 85 PRO A C 1
ATOM 663 O O . PRO A 1 85 ? 10.188 -50.973 -20.429 1.00 65.25 85 PRO A O 1
ATOM 666 N N . THR A 1 86 ? 9.058 -49.316 -21.425 1.00 67.50 86 THR A N 1
ATOM 667 C CA . THR A 1 86 ? 10.105 -48.307 -21.281 1.00 67.50 86 THR A CA 1
ATOM 668 C C . THR A 1 86 ? 10.203 -47.935 -19.799 1.00 67.50 86 THR A C 1
ATOM 670 O O . THR A 1 86 ? 9.179 -47.563 -19.217 1.00 67.50 86 THR A O 1
ATOM 673 N N . PRO A 1 87 ? 11.382 -48.022 -19.155 1.00 64.94 87 PRO A N 1
ATOM 674 C CA . PRO A 1 87 ? 11.534 -47.524 -17.797 1.00 64.94 87 PRO A CA 1
ATOM 675 C C . PRO A 1 87 ? 11.231 -46.024 -17.804 1.00 64.94 87 PRO A C 1
ATOM 677 O O . PRO A 1 87 ? 11.921 -45.232 -18.442 1.00 64.94 87 PRO A O 1
ATOM 680 N N . THR A 1 88 ? 10.147 -45.647 -17.131 1.00 66.56 88 THR A N 1
ATOM 681 C CA . THR A 1 88 ? 9.810 -44.245 -16.893 1.00 66.56 88 THR A CA 1
ATOM 682 C C . THR A 1 88 ? 10.926 -43.654 -16.033 1.00 66.56 88 THR A C 1
ATOM 684 O O . THR A 1 88 ? 11.249 -44.254 -15.004 1.00 66.56 88 THR A O 1
ATOM 687 N N . PRO A 1 89 ? 11.552 -42.528 -16.417 1.00 60.22 89 PRO A N 1
ATOM 688 C CA . PRO A 1 89 ? 12.509 -41.867 -15.548 1.00 60.22 89 PRO A CA 1
ATOM 689 C C . PRO A 1 89 ? 11.767 -41.395 -14.295 1.00 60.22 89 PRO A C 1
ATOM 691 O O . PRO A 1 89 ? 11.045 -40.401 -14.312 1.00 60.22 89 PRO A O 1
ATOM 694 N N . THR A 1 90 ? 11.922 -42.139 -13.203 1.00 64.69 90 THR A N 1
ATOM 695 C CA . THR A 1 90 ? 11.527 -41.701 -11.868 1.00 64.69 90 THR A CA 1
ATOM 696 C C . THR A 1 90 ? 12.341 -40.455 -11.552 1.00 64.69 90 THR A C 1
ATOM 698 O O . THR A 1 90 ? 13.553 -40.531 -11.353 1.00 64.69 90 THR A O 1
ATOM 701 N N . SER A 1 91 ? 11.691 -39.292 -11.540 1.00 60.91 91 SER A N 1
ATOM 702 C CA . SER A 1 91 ? 12.294 -38.056 -11.060 1.00 60.91 91 SER A CA 1
ATOM 703 C C . SER A 1 91 ? 12.650 -38.240 -9.587 1.00 60.91 91 SER A C 1
ATOM 705 O O . SER A 1 91 ? 11.774 -38.214 -8.721 1.00 60.91 91 SER A O 1
ATOM 707 N N . THR A 1 92 ? 13.930 -38.459 -9.293 1.00 66.00 92 THR A N 1
ATOM 708 C CA . THR A 1 92 ? 14.457 -38.363 -7.932 1.00 66.00 92 THR A CA 1
ATOM 709 C C . THR A 1 92 ? 14.072 -36.987 -7.390 1.00 66.00 92 THR A C 1
ATOM 711 O O . THR A 1 92 ? 14.420 -35.992 -8.031 1.00 66.00 92 THR A O 1
ATOM 714 N N . PRO A 1 93 ? 13.352 -36.880 -6.257 1.00 63.72 93 PRO A N 1
ATOM 715 C CA . PRO A 1 93 ? 13.038 -35.584 -5.681 1.00 63.72 93 PRO A CA 1
ATOM 716 C C . PRO A 1 93 ? 14.354 -34.896 -5.317 1.00 63.72 93 PRO A C 1
ATOM 718 O O . PRO A 1 93 ? 15.044 -35.281 -4.370 1.00 63.72 93 PRO A O 1
ATOM 721 N N . THR A 1 94 ? 14.735 -33.888 -6.099 1.00 65.88 94 THR A N 1
ATOM 722 C CA . THR A 1 94 ? 15.759 -32.928 -5.705 1.00 65.88 94 THR A CA 1
ATOM 723 C C . THR A 1 94 ? 15.290 -32.333 -4.387 1.00 65.88 94 THR A C 1
ATOM 725 O O . THR A 1 94 ? 14.193 -31.781 -4.323 1.00 65.88 94 THR A O 1
ATOM 728 N N . ARG A 1 95 ? 16.079 -32.484 -3.317 1.00 60.44 95 ARG A N 1
ATOM 729 C CA . ARG A 1 95 ? 15.798 -31.818 -2.044 1.00 60.44 95 ARG A CA 1
ATOM 730 C C . ARG A 1 95 ? 15.831 -30.314 -2.302 1.00 60.44 95 ARG A C 1
ATOM 732 O O . ARG A 1 95 ? 16.900 -29.713 -2.320 1.00 60.44 95 ARG A O 1
ATOM 739 N N . THR A 1 96 ? 14.670 -29.718 -2.550 1.00 63.75 96 THR A N 1
ATOM 740 C CA . THR A 1 96 ? 14.489 -28.276 -2.457 1.00 63.75 96 THR A CA 1
ATOM 741 C C . THR A 1 9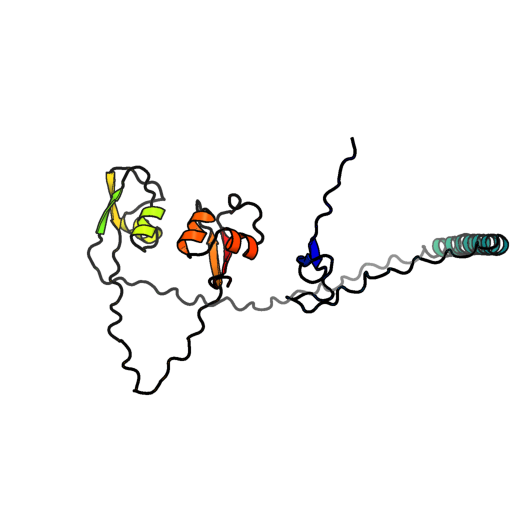6 ? 14.874 -27.907 -1.028 1.00 63.75 96 THR A C 1
ATOM 743 O O . THR A 1 96 ? 14.286 -28.476 -0.105 1.00 63.75 96 THR A O 1
ATOM 746 N N . PRO A 1 97 ? 15.880 -27.044 -0.801 1.00 60.31 97 PRO A N 1
ATOM 747 C CA . PRO A 1 97 ? 16.152 -26.566 0.541 1.00 60.31 97 PRO A CA 1
ATOM 748 C C . PRO A 1 97 ? 14.869 -25.903 1.037 1.00 60.31 97 PRO A C 1
ATOM 750 O O . PRO A 1 97 ? 14.425 -24.900 0.480 1.00 60.31 97 PRO A O 1
ATOM 753 N N . THR A 1 98 ? 14.231 -26.509 2.037 1.00 65.06 98 THR A N 1
ATOM 754 C CA . THR A 1 98 ? 13.174 -25.854 2.797 1.00 65.06 98 THR A CA 1
ATOM 755 C C . THR A 1 98 ? 13.769 -24.533 3.273 1.00 65.06 98 THR A C 1
ATOM 757 O O . THR A 1 98 ? 14.807 -24.578 3.940 1.00 65.06 98 THR A O 1
ATOM 760 N N . PRO A 1 99 ? 13.211 -23.367 2.904 1.00 61.47 99 PRO A N 1
ATOM 761 C CA . PRO A 1 99 ? 13.674 -22.122 3.483 1.00 61.47 99 PRO A CA 1
ATOM 762 C C . PRO A 1 99 ? 13.503 -22.260 4.993 1.00 61.47 99 PRO A C 1
ATOM 764 O O . PRO A 1 99 ? 12.385 -22.384 5.491 1.00 61.47 99 PRO A O 1
ATOM 767 N N . THR A 1 100 ? 14.619 -22.316 5.717 1.00 57.34 100 THR A N 1
ATOM 768 C CA . THR A 1 100 ? 14.617 -22.144 7.164 1.00 57.34 100 THR A CA 1
ATOM 769 C C . THR A 1 100 ? 13.942 -20.808 7.403 1.00 57.34 100 THR A C 1
ATOM 771 O O . THR A 1 100 ? 14.470 -19.775 6.992 1.00 57.34 100 THR A O 1
ATOM 774 N N . LEU A 1 101 ? 12.741 -20.831 7.982 1.00 43.03 101 LEU A N 1
ATOM 775 C CA . LEU A 1 101 ? 12.065 -19.616 8.403 1.00 43.03 101 LEU A CA 1
ATOM 776 C C . LEU A 1 101 ? 13.006 -18.931 9.390 1.00 43.03 101 LEU A C 1
ATOM 778 O O . LEU A 1 101 ? 13.159 -19.382 10.525 1.00 43.03 101 LEU A O 1
ATOM 782 N N . THR A 1 102 ? 13.686 -17.877 8.942 1.00 52.97 102 THR A N 1
ATOM 783 C CA . THR A 1 102 ? 14.332 -16.935 9.847 1.00 52.97 102 THR A CA 1
ATOM 784 C C . THR A 1 102 ? 13.237 -16.494 10.809 1.00 52.97 102 THR A C 1
ATOM 786 O O . THR A 1 102 ? 12.217 -15.994 10.321 1.00 52.97 102 THR A O 1
ATOM 789 N N . PRO A 1 103 ? 13.370 -16.725 12.129 1.00 42.06 103 PRO A N 1
ATOM 790 C CA . PRO A 1 103 ? 12.332 -16.337 13.065 1.00 42.06 103 PRO A CA 1
ATOM 791 C C . PRO A 1 103 ? 12.087 -14.844 12.869 1.00 42.06 103 PRO A C 1
ATOM 793 O O . PRO A 1 103 ? 12.986 -14.023 13.056 1.00 42.06 103 PRO A O 1
ATOM 796 N N . THR A 1 104 ? 10.880 -14.503 12.412 1.00 57.69 104 THR A N 1
ATOM 797 C CA . THR A 1 104 ? 10.377 -13.135 12.481 1.00 57.69 104 THR A CA 1
ATOM 798 C C . THR A 1 104 ? 10.608 -12.677 13.917 1.00 57.69 104 THR A C 1
ATOM 800 O O . THR A 1 104 ? 10.294 -13.462 14.815 1.00 57.69 104 THR A O 1
ATOM 803 N N . PRO A 1 105 ? 11.212 -11.498 14.161 1.00 38.84 105 PRO A N 1
ATOM 804 C CA . PRO A 1 105 ? 11.487 -11.051 15.517 1.00 38.84 105 PRO A CA 1
ATOM 805 C C . PRO A 1 105 ? 10.200 -11.164 16.329 1.00 38.84 105 PRO A C 1
ATOM 807 O O . PRO A 1 105 ? 9.212 -10.487 16.047 1.00 38.84 105 PRO A O 1
ATOM 810 N N . THR A 1 106 ? 10.198 -12.087 17.290 1.00 45.62 106 THR A N 1
ATOM 811 C CA . THR A 1 106 ? 9.123 -12.208 18.259 1.00 45.62 106 THR A CA 1
ATOM 812 C C . THR A 1 106 ? 9.186 -10.937 19.077 1.00 45.62 106 THR A C 1
ATOM 814 O O . THR A 1 106 ? 10.099 -10.747 19.882 1.00 45.62 106 THR A O 1
ATOM 817 N N . TRP A 1 107 ? 8.263 -10.022 18.806 1.00 41.38 107 TRP A N 1
ATOM 818 C CA . TRP A 1 107 ? 8.082 -8.840 19.623 1.00 41.38 107 TRP A CA 1
ATOM 819 C C . TRP A 1 107 ? 7.678 -9.329 21.009 1.00 41.38 107 TRP A C 1
ATOM 821 O O . TRP A 1 107 ? 6.541 -9.739 21.220 1.00 41.38 107 TRP A O 1
ATOM 831 N N . THR A 1 108 ? 8.626 -9.331 21.937 1.00 44.53 108 THR A N 1
ATOM 832 C CA . THR A 1 108 ? 8.344 -9.446 23.364 1.00 44.53 108 THR A CA 1
ATOM 833 C C . THR A 1 108 ? 8.220 -8.015 23.885 1.00 44.53 108 THR A C 1
ATOM 835 O O . THR A 1 108 ? 9.242 -7.415 24.224 1.00 44.53 108 THR A O 1
ATOM 838 N N . PRO A 1 109 ? 7.025 -7.391 23.869 1.00 49.91 109 PRO A N 1
ATOM 839 C CA . PRO A 1 109 ? 6.867 -6.049 24.404 1.00 49.91 109 PRO A CA 1
ATOM 840 C C . PRO A 1 109 ? 7.063 -6.068 25.923 1.00 49.91 109 PRO A C 1
ATOM 842 O O . PRO A 1 109 ? 6.428 -6.838 26.643 1.00 49.91 109 PRO A O 1
ATOM 845 N N . THR A 1 110 ? 7.925 -5.183 26.419 1.00 51.75 110 THR A N 1
ATOM 846 C CA . THR A 1 110 ? 7.935 -4.771 27.828 1.00 51.75 110 THR A CA 1
ATOM 847 C C . THR A 1 110 ? 6.564 -4.157 28.158 1.00 51.75 110 THR A C 1
ATOM 849 O O . THR A 1 110 ? 6.101 -3.317 27.382 1.00 51.75 110 THR A O 1
ATOM 852 N N . PRO A 1 111 ? 5.883 -4.552 29.252 1.00 50.94 111 PRO A N 1
ATOM 853 C CA . PRO A 1 111 ? 4.490 -4.182 29.495 1.00 50.94 111 PRO A CA 1
ATOM 854 C C . PRO A 1 111 ? 4.355 -2.696 29.848 1.00 50.94 111 PRO A C 1
ATOM 856 O O . PRO A 1 111 ? 4.510 -2.287 30.997 1.00 50.94 111 PRO A O 1
ATOM 859 N N . ILE A 1 112 ? 4.048 -1.887 28.840 1.00 62.12 112 ILE A N 1
ATOM 860 C CA . ILE A 1 112 ? 3.469 -0.551 28.991 1.00 62.12 112 ILE A CA 1
ATOM 861 C C . ILE A 1 112 ? 1.948 -0.737 28.955 1.00 62.12 112 ILE A C 1
ATOM 863 O O . ILE A 1 112 ? 1.467 -1.547 28.154 1.00 62.12 112 ILE A O 1
ATOM 867 N N . PRO A 1 113 ? 1.171 -0.045 29.808 1.00 73.88 113 PRO A N 1
ATOM 868 C CA . PRO A 1 113 ? -0.281 -0.125 29.741 1.00 73.88 113 PRO A CA 1
ATOM 869 C C . PRO A 1 113 ? -0.766 0.248 28.328 1.00 73.88 113 PRO A C 1
ATOM 871 O O . PRO A 1 113 ? -0.312 1.254 27.777 1.00 73.88 113 PRO A O 1
ATOM 874 N N . PRO A 1 114 ? -1.665 -0.549 27.724 1.00 76.19 114 PRO A N 1
ATOM 875 C CA . PRO A 1 114 ? -2.170 -0.270 26.389 1.00 76.19 114 PRO A CA 1
ATOM 876 C C . PRO A 1 114 ? -2.980 1.029 26.366 1.00 76.19 114 PRO A C 1
ATOM 878 O O . PRO A 1 114 ? -3.679 1.369 27.323 1.00 76.19 114 PRO A O 1
ATOM 881 N N . LEU A 1 115 ? -2.891 1.754 25.254 1.00 86.50 115 LEU A N 1
ATOM 882 C CA . LEU A 1 115 ? -3.640 2.984 25.027 1.00 86.50 115 LEU A CA 1
ATOM 883 C C . LEU A 1 115 ? -5.107 2.655 24.742 1.00 86.50 115 LEU A C 1
ATOM 885 O O . LEU A 1 115 ? -5.394 1.744 23.977 1.00 86.50 115 LEU A O 1
ATOM 889 N N . GLN A 1 116 ? -6.045 3.418 25.297 1.00 92.44 116 GLN A N 1
ATOM 890 C CA . GLN A 1 116 ? -7.464 3.275 24.963 1.00 92.44 116 GLN A CA 1
ATOM 891 C C . GLN A 1 116 ? -7.839 4.206 23.806 1.00 92.44 116 GLN A C 1
ATOM 893 O O . GLN A 1 116 ? -7.580 5.408 23.862 1.00 92.44 116 GLN A O 1
ATOM 898 N N . HIS A 1 117 ? -8.470 3.659 22.771 1.00 91.62 117 HIS A N 1
ATOM 899 C CA . HIS A 1 117 ? -8.982 4.395 21.622 1.00 91.62 117 HIS A CA 1
ATOM 900 C C . HIS A 1 117 ? -10.486 4.150 21.472 1.00 91.62 117 HIS A C 1
ATOM 902 O O . HIS A 1 117 ? -10.914 3.008 21.322 1.00 91.62 117 HIS A O 1
ATOM 908 N N . GLN A 1 118 ? -11.292 5.212 21.504 1.00 94.19 118 GLN A N 1
ATOM 909 C CA . GLN A 1 118 ? -12.722 5.117 21.226 1.00 94.19 118 GLN A CA 1
ATOM 910 C C . GLN A 1 118 ? -12.964 5.228 19.720 1.00 94.19 118 GLN A C 1
ATOM 912 O O . GLN A 1 118 ? -12.646 6.260 19.131 1.00 94.19 118 GLN A O 1
ATOM 917 N N . VAL A 1 119 ? -13.560 4.194 19.131 1.00 92.31 119 VAL A N 1
ATOM 918 C CA . VAL A 1 119 ? -13.872 4.111 17.701 1.00 92.31 119 VAL A CA 1
ATOM 919 C C . VAL A 1 119 ? -14.834 5.228 17.308 1.00 92.31 119 VAL A C 1
ATOM 921 O O . VAL A 1 119 ? -15.934 5.340 17.858 1.00 92.31 119 VAL A O 1
ATOM 924 N N . GLN A 1 120 ? -14.428 6.050 16.346 1.00 88.62 120 GLN A N 1
ATOM 925 C CA . GLN A 1 120 ? -15.232 7.132 15.790 1.00 88.62 120 GLN A CA 1
ATOM 926 C C . GLN A 1 120 ? -16.062 6.659 14.589 1.00 88.62 120 GLN A C 1
ATOM 928 O O . GLN A 1 120 ? -15.864 5.575 14.035 1.00 88.62 120 GLN A O 1
ATOM 933 N N . ALA A 1 121 ? -17.027 7.484 14.175 1.00 83.50 121 ALA A N 1
ATOM 934 C CA . ALA A 1 121 ? -17.860 7.187 13.016 1.00 83.50 121 ALA A CA 1
ATOM 935 C C . ALA A 1 121 ? -17.010 7.068 11.740 1.00 83.50 121 ALA A C 1
ATOM 937 O O . ALA A 1 121 ? -16.327 8.014 11.352 1.00 83.50 121 ALA A O 1
ATOM 938 N N . GLY A 1 122 ? -17.088 5.907 11.084 1.00 78.44 122 GLY A N 1
ATOM 939 C CA . GLY A 1 122 ? -16.390 5.634 9.826 1.00 78.44 122 GLY A CA 1
ATOM 940 C C . GLY A 1 122 ? -14.950 5.127 9.962 1.00 78.44 122 GLY A C 1
ATOM 941 O O . GLY A 1 122 ? -14.314 4.915 8.936 1.00 78.44 122 GLY A O 1
ATOM 942 N N . GLU A 1 123 ? -14.433 4.909 11.176 1.00 83.06 123 GLU A N 1
ATOM 943 C CA . GLU A 1 123 ? -13.114 4.289 11.362 1.00 83.06 123 GLU A CA 1
ATOM 944 C C . GLU A 1 123 ? -13.162 2.763 11.200 1.00 83.06 123 GLU A C 1
ATOM 946 O O . GLU A 1 123 ? -14.110 2.102 11.627 1.00 83.06 123 GLU A O 1
ATOM 951 N N . THR A 1 124 ? -12.100 2.198 10.621 1.00 91.12 124 THR A N 1
ATOM 952 C CA . THR A 1 124 ? -11.863 0.748 10.552 1.00 91.12 124 THR A CA 1
ATOM 953 C C . THR A 1 124 ? -10.676 0.341 11.434 1.00 91.12 124 THR A C 1
ATOM 955 O O . THR A 1 124 ? -9.829 1.171 11.774 1.00 91.12 124 THR A O 1
ATOM 958 N N . LEU A 1 125 ? -10.552 -0.950 11.782 1.00 85.38 125 LEU A N 1
ATOM 959 C CA . LEU A 1 125 ? -9.375 -1.447 12.519 1.00 85.38 125 LEU A CA 1
ATOM 960 C C . LEU A 1 125 ? -8.058 -1.133 11.798 1.00 85.38 125 LEU A C 1
ATOM 962 O O . LEU A 1 125 ? -7.052 -0.863 12.451 1.00 85.38 125 LEU A O 1
ATOM 966 N N . SER A 1 126 ? -8.071 -1.153 10.466 1.00 82.75 126 SER A N 1
ATOM 967 C CA . SER A 1 126 ? -6.917 -0.830 9.628 1.00 82.75 126 SER A CA 1
ATOM 968 C C . SER A 1 126 ? -6.490 0.632 9.770 1.00 82.75 126 SER A C 1
ATOM 970 O O . SER A 1 126 ? -5.295 0.903 9.889 1.00 82.75 126 SER A O 1
ATOM 972 N N . ASP A 1 127 ? -7.445 1.567 9.816 1.00 80.94 127 ASP A N 1
ATOM 973 C CA . ASP A 1 127 ? -7.166 3.000 9.995 1.00 80.94 127 ASP A CA 1
ATOM 974 C C . ASP A 1 127 ? -6.585 3.287 11.382 1.00 80.94 127 ASP A C 1
ATOM 976 O O . ASP A 1 127 ? -5.630 4.053 11.532 1.00 80.94 127 ASP A O 1
ATOM 980 N N . ILE A 1 128 ? -7.130 2.621 12.400 1.00 84.06 128 ILE A N 1
ATOM 981 C CA . ILE A 1 128 ? -6.665 2.724 13.785 1.00 84.06 128 ILE A CA 1
ATOM 982 C C . ILE A 1 128 ? -5.246 2.151 13.898 1.00 84.06 128 ILE A C 1
ATOM 984 O O . ILE A 1 128 ? -4.344 2.816 14.406 1.00 84.06 128 ILE A O 1
ATOM 988 N N . ALA A 1 129 ? -5.009 0.954 13.361 1.00 84.31 129 ALA A N 1
ATOM 989 C CA . ALA A 1 129 ? -3.693 0.319 13.315 1.00 84.31 129 ALA A CA 1
ATOM 990 C C . ALA A 1 129 ? -2.637 1.211 12.643 1.00 84.31 129 ALA A C 1
ATOM 992 O O . ALA A 1 129 ? -1.543 1.401 13.179 1.00 84.31 129 ALA A O 1
ATOM 993 N N . LEU A 1 130 ? -2.991 1.820 11.508 1.00 80.81 130 LEU A N 1
ATOM 994 C CA . LEU A 1 130 ? -2.149 2.773 10.788 1.00 80.81 130 LEU A CA 1
ATOM 995 C C . LEU A 1 130 ? -1.825 4.016 11.617 1.00 80.81 130 LEU A C 1
ATOM 997 O O . LEU A 1 130 ? -0.661 4.408 11.682 1.00 80.81 130 LEU A O 1
ATOM 1001 N N . ARG A 1 131 ? -2.827 4.616 12.270 1.00 81.94 131 ARG A N 1
ATOM 1002 C CA . ARG A 1 131 ? -2.646 5.811 13.110 1.00 81.94 131 ARG A CA 1
ATOM 1003 C C . ARG A 1 131 ? -1.641 5.575 14.233 1.00 81.94 131 ARG A C 1
ATOM 1005 O O . ARG A 1 131 ? -0.859 6.469 14.545 1.00 81.94 131 ARG A O 1
ATOM 1012 N N . TYR A 1 132 ? -1.677 4.392 14.839 1.00 79.81 132 TYR A N 1
ATOM 1013 C CA . TYR A 1 132 ? -0.838 4.053 15.988 1.00 79.81 132 TYR A CA 1
ATOM 1014 C C . TYR A 1 132 ? 0.440 3.288 15.619 1.00 79.81 132 TYR A C 1
ATOM 1016 O O . TYR A 1 132 ? 1.250 3.005 16.498 1.00 79.81 132 TYR A O 1
ATOM 1024 N N . GLY A 1 133 ? 0.656 2.979 14.336 1.00 75.06 133 GLY A N 1
ATOM 1025 C CA . GLY A 1 133 ? 1.852 2.274 13.870 1.00 75.06 133 GLY A CA 1
ATOM 1026 C C . GLY A 1 133 ? 1.953 0.837 14.387 1.00 75.06 133 GLY A C 1
ATOM 1027 O O . GLY A 1 133 ? 3.055 0.351 14.635 1.00 75.06 133 GLY A O 1
ATOM 1028 N N . VAL A 1 134 ? 0.817 0.159 14.569 1.00 81.19 134 VAL A N 1
ATOM 1029 C CA . VAL A 1 134 ? 0.746 -1.208 15.110 1.00 81.19 134 VAL A CA 1
ATOM 1030 C C . VAL A 1 134 ? 0.083 -2.167 14.123 1.00 81.19 134 VAL A C 1
ATOM 1032 O O . VAL A 1 134 ? -0.706 -1.730 13.289 1.00 81.19 134 VAL A O 1
ATOM 1035 N N . PRO A 1 135 ? 0.367 -3.480 14.172 1.00 80.69 135 PRO A N 1
ATOM 1036 C CA . PRO A 1 135 ? -0.327 -4.434 13.316 1.00 80.69 135 PRO A CA 1
ATOM 1037 C C . PRO A 1 135 ? -1.781 -4.629 13.774 1.00 80.69 135 PRO A C 1
ATOM 1039 O O . PRO A 1 135 ? -2.053 -4.748 14.970 1.00 80.69 135 PRO A O 1
ATOM 1042 N N . VAL A 1 136 ? -2.709 -4.735 12.814 1.00 84.12 136 VAL A N 1
ATOM 1043 C CA . VAL A 1 136 ? -4.147 -4.989 13.066 1.00 84.12 136 VAL A CA 1
ATOM 1044 C C . VAL A 1 136 ? -4.346 -6.221 13.948 1.00 84.12 136 VAL A C 1
ATOM 1046 O O . VAL A 1 136 ? -5.158 -6.211 14.869 1.00 84.12 136 VAL A O 1
ATOM 1049 N N . ASP A 1 137 ? -3.557 -7.267 13.706 1.00 80.69 137 ASP A N 1
ATOM 1050 C CA . ASP A 1 137 ? -3.641 -8.511 14.462 1.00 80.69 137 ASP A CA 1
ATOM 1051 C C . ASP A 1 137 ? -3.336 -8.321 15.954 1.00 80.69 137 ASP A C 1
ATOM 1053 O O . ASP A 1 137 ? -4.021 -8.897 16.793 1.00 80.69 137 ASP A O 1
ATOM 1057 N N . ALA A 1 138 ? -2.399 -7.433 16.304 1.00 81.75 138 ALA A N 1
ATOM 1058 C CA . ALA A 1 138 ? -2.110 -7.132 17.704 1.00 81.75 138 ALA A CA 1
ATOM 1059 C C . ALA A 1 138 ? -3.273 -6.399 18.387 1.00 81.75 138 ALA A C 1
ATOM 1061 O O . ALA A 1 138 ? -3.571 -6.690 19.543 1.00 81.75 138 ALA A O 1
ATOM 1062 N N . ILE A 1 139 ? -3.974 -5.502 17.679 1.00 86.38 139 ILE A N 1
ATOM 1063 C CA . ILE A 1 139 ? -5.199 -4.879 18.205 1.00 86.38 139 ILE A CA 1
ATOM 1064 C C . ILE A 1 139 ? -6.281 -5.947 18.409 1.00 86.38 139 ILE A C 1
ATOM 1066 O O . ILE A 1 139 ? -6.922 -5.969 19.458 1.00 86.38 139 ILE A O 1
ATOM 1070 N N . ARG A 1 140 ? -6.473 -6.866 17.453 1.00 90.12 140 ARG A N 1
ATOM 1071 C CA . ARG A 1 140 ? -7.474 -7.940 17.578 1.00 90.12 140 ARG A CA 1
ATOM 1072 C C . ARG A 1 140 ? -7.195 -8.856 18.757 1.00 90.12 140 ARG A C 1
ATOM 1074 O O . ARG A 1 140 ? -8.089 -9.067 19.570 1.00 90.12 140 ARG A O 1
ATOM 1081 N N . GLN A 1 141 ? -5.967 -9.358 18.868 1.00 87.75 141 GLN A N 1
ATOM 1082 C CA . GLN A 1 141 ? -5.562 -10.242 19.958 1.00 87.75 141 GLN A CA 1
ATOM 1083 C C . GLN A 1 141 ? -5.729 -9.559 21.318 1.00 87.75 141 GLN A C 1
ATOM 1085 O O . GLN A 1 141 ? 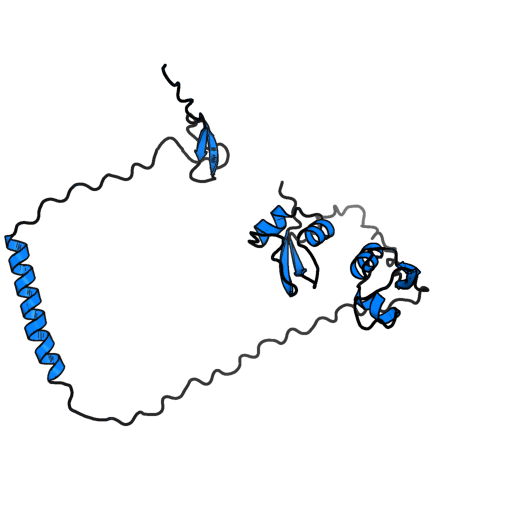-6.285 -10.151 22.238 1.00 87.75 141 GLN A O 1
ATOM 1090 N N . LEU A 1 142 ? -5.324 -8.290 21.432 1.00 89.88 142 LEU A N 1
ATOM 1091 C CA . LEU A 1 142 ? -5.420 -7.542 22.684 1.00 89.88 142 LEU A CA 1
ATOM 1092 C C . LEU A 1 142 ? -6.872 -7.260 23.110 1.00 89.88 142 LEU A C 1
ATOM 1094 O O . LEU A 1 142 ? -7.151 -7.144 24.300 1.00 89.88 142 LEU A O 1
ATOM 1098 N N . ASN A 1 143 ? -7.798 -7.179 22.150 1.00 92.81 143 ASN A N 1
ATOM 1099 C CA . ASN A 1 143 ? -9.221 -6.918 22.391 1.00 92.81 143 ASN A CA 1
ATOM 1100 C C . ASN A 1 143 ? -10.116 -8.158 22.243 1.00 92.81 143 ASN A C 1
ATOM 1102 O O . ASN A 1 143 ? -11.337 -8.022 22.283 1.00 92.81 143 ASN A O 1
ATOM 1106 N N . ASN A 1 144 ? -9.539 -9.351 22.062 1.00 93.56 144 ASN A N 1
ATOM 1107 C CA . ASN A 1 144 ? -10.262 -10.601 21.790 1.00 93.56 144 ASN A CA 1
ATOM 1108 C C . ASN A 1 144 ? -11.274 -10.496 20.629 1.00 93.56 144 ASN A C 1
ATOM 1110 O O . ASN A 1 144 ? -12.368 -11.059 20.685 1.00 93.56 144 ASN A O 1
ATOM 1114 N N . LEU A 1 145 ? -10.922 -9.765 19.568 1.00 90.00 145 LEU A N 1
ATOM 1115 C CA . LEU A 1 145 ? -11.780 -9.610 18.393 1.00 90.00 145 LEU A CA 1
ATOM 1116 C C . LEU A 1 145 ? -11.636 -10.812 17.459 1.00 90.00 145 LEU A C 1
ATOM 1118 O O . LEU A 1 145 ? -10.530 -11.212 17.102 1.00 90.00 145 LEU A O 1
ATOM 1122 N N . SER A 1 146 ? -12.767 -11.351 17.009 1.00 87.75 146 SER A N 1
ATOM 1123 C CA . SER A 1 146 ? -12.814 -12.487 16.075 1.00 87.75 146 SER A CA 1
ATOM 1124 C C . SER A 1 146 ? -12.653 -12.079 14.602 1.00 87.75 146 SER A C 1
ATOM 1126 O O . SER A 1 146 ? -12.609 -12.941 13.729 1.00 87.75 146 SER A O 1
ATOM 1128 N N . GLY A 1 147 ? -12.594 -10.776 14.310 1.00 86.94 147 GLY A N 1
ATOM 1129 C CA . GLY A 1 147 ? -12.504 -10.228 12.958 1.00 86.94 147 GLY A CA 1
AT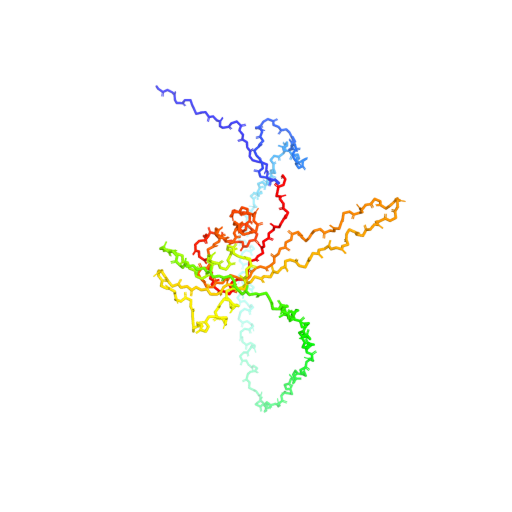OM 1130 C C . GLY A 1 147 ? -12.344 -8.709 12.965 1.00 86.94 147 GLY A C 1
ATOM 1131 O O . GLY A 1 147 ? -11.979 -8.131 13.988 1.00 86.94 147 GLY A O 1
ATOM 1132 N N . ASP A 1 148 ? -12.642 -8.075 11.829 1.00 86.50 148 ASP A N 1
ATOM 1133 C CA . ASP A 1 148 ? -12.378 -6.643 11.619 1.00 86.50 148 ASP A CA 1
ATOM 1134 C C . ASP A 1 148 ? -13.581 -5.727 11.908 1.00 86.50 148 ASP A C 1
ATOM 1136 O O . ASP A 1 148 ? -13.495 -4.507 11.761 1.00 86.50 148 ASP A O 1
ATOM 1140 N N . LEU A 1 149 ? -14.709 -6.308 12.329 1.00 89.12 149 LEU A N 1
ATOM 1141 C CA . LEU A 1 149 ? -15.919 -5.566 12.670 1.00 89.12 149 LEU A CA 1
ATOM 1142 C C . LEU A 1 149 ? -15.750 -4.850 14.015 1.00 89.12 149 LEU A C 1
ATOM 1144 O O . LEU A 1 149 ? -15.537 -5.489 15.046 1.00 89.12 149 LEU A O 1
ATOM 1148 N N . ILE A 1 150 ? -15.912 -3.530 13.995 1.00 91.19 150 ILE A N 1
ATOM 1149 C CA . ILE A 1 150 ? -15.904 -2.655 15.170 1.00 91.19 150 ILE A CA 1
ATOM 1150 C C . ILE A 1 150 ? -17.095 -1.699 15.111 1.00 91.19 150 ILE A C 1
ATOM 1152 O O . ILE A 1 150 ? -17.588 -1.375 14.030 1.00 91.19 150 ILE A O 1
ATOM 1156 N N . VAL A 1 151 ? -17.579 -1.268 16.274 1.00 91.69 151 VAL A N 1
ATOM 1157 C CA . VAL A 1 151 ? -18.776 -0.421 16.394 1.00 91.69 151 VAL A CA 1
ATOM 1158 C C . VAL A 1 151 ? -18.386 0.975 16.863 1.00 91.69 151 VAL A C 1
ATOM 1160 O O . VAL A 1 151 ? -17.506 1.137 17.704 1.00 91.69 151 VAL A O 1
ATOM 1163 N N . VAL A 1 152 ? -19.064 2.000 16.350 1.00 91.31 152 VAL A N 1
ATOM 1164 C CA . VAL A 1 152 ? -18.872 3.384 16.804 1.00 91.31 152 VAL A CA 1
ATOM 1165 C C . VAL A 1 152 ? -19.122 3.484 18.310 1.00 91.31 152 VAL A C 1
ATOM 1167 O O . VAL A 1 152 ? -20.119 2.976 18.821 1.00 91.31 152 VAL A O 1
ATOM 1170 N N . GLY A 1 153 ? -18.206 4.135 19.023 1.00 85.06 153 GLY A N 1
ATOM 1171 C CA . GLY A 1 153 ? -18.223 4.264 20.477 1.00 85.06 153 GLY A CA 1
ATOM 1172 C C . GLY A 1 153 ? -17.553 3.110 21.230 1.00 85.06 153 GLY A C 1
ATOM 1173 O O . GLY A 1 153 ? -17.352 3.239 22.438 1.00 85.06 153 GLY A O 1
ATOM 1174 N N . GLN A 1 154 ? -17.164 2.024 20.551 1.00 94.06 154 GLN A N 1
ATOM 1175 C CA . GLN A 1 154 ? -16.400 0.923 21.143 1.00 94.06 154 GLN A CA 1
ATOM 1176 C C . GLN A 1 154 ? -15.023 1.408 21.608 1.00 94.06 154 GLN A C 1
ATOM 1178 O O . GLN A 1 154 ? -14.342 2.132 20.888 1.00 94.06 154 GLN A O 1
ATOM 1183 N N . VAL A 1 155 ? -14.589 0.985 22.795 1.00 94.44 155 VAL A N 1
ATOM 1184 C CA . VAL A 1 155 ? -13.238 1.268 23.298 1.00 94.44 155 VAL A CA 1
ATOM 1185 C C . VAL A 1 155 ? -12.322 0.099 22.956 1.00 94.44 155 VAL A C 1
ATOM 1187 O O . VAL A 1 155 ? -12.596 -1.037 23.337 1.00 94.44 155 VAL A O 1
ATOM 1190 N N . LEU A 1 156 ? -11.238 0.385 22.238 1.00 92.94 156 LEU A N 1
ATOM 1191 C CA . LEU A 1 156 ? -10.194 -0.564 21.873 1.00 92.94 156 LEU A CA 1
ATOM 1192 C C . LEU A 1 156 ? -8.913 -0.288 22.656 1.00 92.94 156 LEU A C 1
ATOM 1194 O O . LEU A 1 156 ? -8.454 0.848 22.751 1.00 92.94 156 LEU A O 1
ATOM 1198 N N . LEU A 1 157 ? -8.306 -1.351 23.165 1.00 91.31 157 LEU A N 1
ATOM 1199 C CA . LEU A 1 157 ? -6.950 -1.378 23.686 1.00 91.31 157 LEU A CA 1
ATOM 1200 C C . LEU A 1 157 ? -5.973 -1.455 22.511 1.00 91.31 157 LEU A C 1
ATOM 1202 O O . LEU A 1 157 ? -5.931 -2.439 21.779 1.00 91.31 157 LEU A O 1
ATOM 1206 N N . VAL A 1 158 ? -5.181 -0.416 22.315 1.00 88.31 158 VAL A N 1
ATOM 1207 C CA . VAL A 1 158 ? -4.155 -0.343 21.282 1.00 88.31 158 VAL A CA 1
ATOM 1208 C C . VAL A 1 158 ? -2.798 -0.534 21.958 1.00 88.31 158 VAL A C 1
ATOM 1210 O O . VAL A 1 158 ? -2.476 0.203 22.897 1.00 88.31 158 VAL A O 1
ATOM 1213 N N . PRO A 1 159 ? -1.986 -1.517 21.533 1.00 80.00 159 PRO A N 1
ATOM 1214 C CA . PRO A 1 159 ? -0.652 -1.672 22.086 1.00 80.00 159 PRO A CA 1
ATOM 1215 C C . PRO A 1 159 ? 0.167 -0.419 21.773 1.00 80.00 159 PRO A C 1
ATOM 1217 O O . PRO A 1 159 ? 0.161 0.076 20.652 1.00 80.00 159 PRO A O 1
ATOM 1220 N N . VAL A 1 160 ? 0.869 0.105 22.770 1.00 74.75 160 VAL A N 1
ATOM 1221 C CA . VAL A 1 160 ? 1.865 1.154 22.568 1.00 74.75 160 VAL A CA 1
ATOM 1222 C C . VAL A 1 160 ? 3.234 0.521 22.698 1.00 74.75 160 VAL A C 1
ATOM 1224 O O . VAL A 1 160 ? 3.587 -0.032 23.737 1.00 74.75 160 VAL A O 1
ATOM 1227 N N . TYR A 1 161 ? 4.009 0.589 21.626 1.00 66.25 161 TYR A N 1
ATOM 1228 C CA . TYR A 1 161 ? 5.424 0.277 21.694 1.00 66.25 161 TYR A CA 1
ATOM 1229 C C . TYR A 1 161 ? 6.137 1.577 22.041 1.00 66.25 161 TYR A C 1
ATOM 1231 O O . TYR A 1 161 ? 5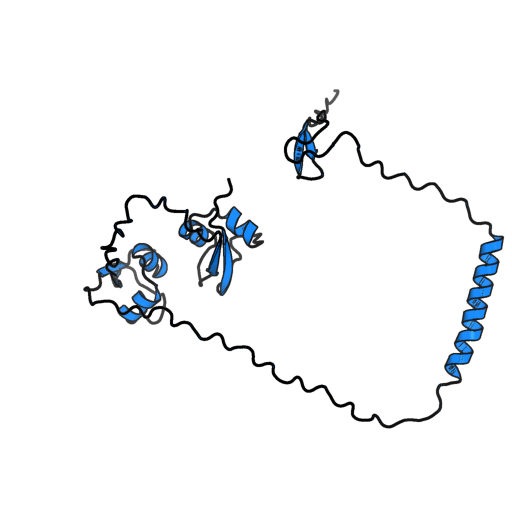.999 2.570 21.323 1.00 66.25 161 TYR A O 1
ATOM 1239 N N . THR A 1 162 ? 6.909 1.602 23.128 1.00 53.44 162 THR A N 1
ATOM 1240 C CA . THR A 1 162 ? 7.984 2.589 23.190 1.00 53.44 162 THR A CA 1
ATOM 1241 C C . THR A 1 162 ? 8.865 2.310 21.980 1.00 53.44 162 THR A C 1
ATOM 1243 O O . THR A 1 162 ? 9.334 1.174 21.848 1.00 53.44 162 THR A O 1
ATOM 1246 N N . PRO A 1 163 ? 9.111 3.284 21.081 1.00 48.28 163 PRO A N 1
ATOM 1247 C CA . PRO A 1 163 ? 10.267 3.148 20.217 1.00 48.28 163 PRO A CA 1
ATOM 1248 C C . PRO A 1 163 ? 11.426 2.897 21.171 1.00 48.28 163 PRO A C 1
ATOM 1250 O O . PRO A 1 163 ? 11.630 3.690 22.095 1.00 48.28 163 PRO A O 1
ATOM 1253 N N . THR A 1 164 ? 12.109 1.758 21.031 1.00 43.88 164 THR A N 1
ATOM 1254 C CA . THR A 1 164 ? 13.348 1.521 21.765 1.00 43.88 164 THR A CA 1
ATOM 1255 C C . THR A 1 164 ? 14.163 2.785 21.562 1.00 43.88 164 THR A C 1
ATOM 1257 O O . THR A 1 164 ? 14.446 3.114 20.403 1.00 43.88 164 THR A O 1
ATOM 1260 N N . PRO A 1 165 ? 14.440 3.570 22.617 1.00 39.53 165 PRO A N 1
ATOM 1261 C CA . PRO A 1 165 ? 15.206 4.772 22.420 1.00 39.53 165 PRO A CA 1
ATOM 1262 C C . PRO A 1 165 ? 16.531 4.282 21.849 1.00 39.53 165 PRO A C 1
ATOM 1264 O O . PRO A 1 165 ? 17.214 3.457 22.457 1.00 39.53 165 PRO A O 1
ATOM 1267 N N . ILE A 1 166 ? 16.846 4.718 20.633 1.00 45.59 166 ILE A N 1
ATOM 1268 C CA . ILE A 1 166 ? 18.172 4.576 20.044 1.00 45.59 166 ILE A CA 1
ATOM 1269 C C . ILE A 1 166 ? 19.116 5.458 20.867 1.00 45.59 166 ILE A C 1
ATOM 1271 O O . ILE A 1 166 ? 19.606 6.485 20.416 1.00 45.59 166 ILE A O 1
ATOM 1275 N N . LEU A 1 167 ? 19.356 5.070 22.122 1.00 42.84 167 LEU A N 1
ATOM 1276 C CA . LEU A 1 167 ? 20.438 5.565 22.962 1.00 42.84 167 LEU A CA 1
ATOM 1277 C C . LEU A 1 167 ? 21.718 4.859 22.540 1.00 42.84 167 LEU A C 1
ATOM 1279 O O . LEU A 1 167 ? 22.335 4.101 23.276 1.00 42.84 167 LEU A O 1
ATOM 1283 N N . ALA A 1 168 ? 22.072 5.116 21.295 1.00 40.81 168 ALA A N 1
ATOM 1284 C CA . ALA A 1 168 ? 23.425 5.165 20.814 1.00 40.81 168 ALA A CA 1
ATOM 1285 C C . ALA A 1 168 ? 23.315 5.897 19.483 1.00 40.81 168 ALA A C 1
ATOM 1287 O O . ALA A 1 168 ? 23.095 5.289 18.440 1.00 40.81 168 ALA A O 1
ATOM 1288 N N . THR A 1 169 ? 23.494 7.216 19.504 1.00 43.72 169 THR A N 1
ATOM 1289 C CA . THR A 1 169 ? 24.335 7.783 18.455 1.00 43.72 169 THR A CA 1
ATOM 1290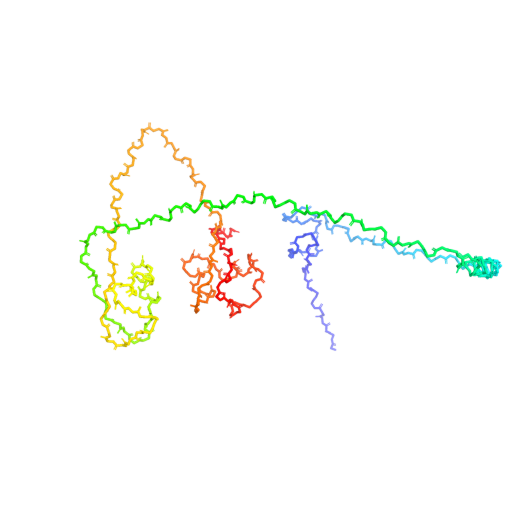 C C . THR A 1 169 ? 25.647 7.013 18.593 1.00 43.72 169 THR A C 1
ATOM 1292 O O . THR A 1 169 ? 26.286 7.162 19.638 1.00 43.72 169 THR A O 1
ATOM 1295 N N . PRO A 1 170 ? 26.042 6.119 17.667 1.00 44.94 170 PRO A N 1
ATOM 1296 C CA . PRO A 1 170 ? 27.411 5.649 17.695 1.00 44.94 170 PRO A CA 1
ATOM 1297 C C . PRO A 1 170 ? 28.258 6.914 17.590 1.00 44.94 170 PRO A C 1
ATOM 1299 O O . PRO A 1 170 ? 28.165 7.641 16.600 1.00 44.94 170 PRO A O 1
ATOM 1302 N N . THR A 1 171 ? 29.009 7.236 18.641 1.00 45.91 171 THR A N 1
ATOM 1303 C CA . THR A 1 171 ? 30.048 8.257 18.568 1.00 45.91 171 THR A CA 1
ATOM 1304 C C . THR A 1 171 ? 31.063 7.717 17.574 1.00 45.91 171 THR A C 1
ATOM 1306 O O . THR A 1 171 ? 31.948 6.938 17.924 1.00 45.91 171 THR A O 1
ATOM 1309 N N . LEU A 1 172 ? 30.844 8.026 16.297 1.00 46.62 172 LEU A N 1
ATOM 1310 C CA . LEU A 1 172 ? 31.752 7.677 15.225 1.00 46.62 172 LEU A CA 1
ATOM 1311 C C . LEU A 1 172 ? 33.115 8.291 15.578 1.00 46.62 172 LEU A C 1
ATOM 1313 O O . LEU A 1 172 ? 33.159 9.449 16.009 1.00 46.62 172 LEU A O 1
ATOM 1317 N N . PRO A 1 173 ? 34.221 7.548 15.416 1.00 66.06 173 PRO A N 1
ATOM 1318 C CA . PRO A 1 173 ? 35.553 8.122 15.519 1.00 66.06 173 PRO A CA 1
ATOM 1319 C C . PRO A 1 173 ? 35.632 9.365 14.617 1.00 66.06 173 PRO A C 1
ATOM 1321 O O . PRO A 1 173 ? 35.130 9.310 13.487 1.00 66.06 173 PRO A O 1
ATOM 1324 N N . PRO A 1 174 ? 36.235 10.480 15.062 1.00 51.38 174 PRO A N 1
ATOM 1325 C CA . PRO A 1 174 ? 36.417 11.648 14.207 1.00 51.38 174 PRO A CA 1
ATOM 1326 C C . PRO A 1 174 ? 37.193 11.235 12.947 1.00 51.38 174 PRO A C 1
ATOM 1328 O O . PRO A 1 174 ? 38.364 10.879 13.040 1.00 51.38 174 PRO A O 1
ATOM 1331 N N . GLY A 1 175 ? 36.535 11.228 11.782 1.00 58.34 175 GLY A N 1
ATOM 1332 C CA . GLY A 1 175 ? 37.184 10.937 10.495 1.00 58.34 175 GLY A CA 1
ATOM 1333 C C . GLY A 1 175 ? 36.508 9.909 9.585 1.00 58.34 175 GLY A C 1
ATOM 1334 O O . GLY A 1 175 ? 36.986 9.714 8.472 1.00 58.34 175 GLY A O 1
ATOM 1335 N N . VAL A 1 176 ? 35.401 9.275 9.986 1.00 41.88 176 VAL A N 1
ATOM 1336 C CA . VAL A 1 176 ? 34.619 8.436 9.059 1.00 41.88 176 VAL A CA 1
ATOM 1337 C C . VAL A 1 176 ? 33.505 9.252 8.410 1.00 41.88 176 VAL A C 1
ATOM 1339 O O . VAL A 1 176 ? 32.449 9.490 8.991 1.00 41.88 176 VAL A O 1
ATOM 1342 N N . THR A 1 177 ? 33.737 9.697 7.179 1.00 51.31 177 THR A N 1
ATOM 1343 C CA . THR A 1 177 ? 32.667 10.163 6.294 1.00 51.31 177 THR A CA 1
ATOM 1344 C C . THR A 1 177 ? 31.702 8.987 6.102 1.00 51.31 177 THR A C 1
ATOM 1346 O O . THR A 1 177 ? 32.149 7.943 5.617 1.00 51.31 177 THR A O 1
ATOM 1349 N N . PRO A 1 178 ? 30.416 9.069 6.497 1.00 47.41 178 PRO A N 1
ATOM 1350 C CA . PRO A 1 178 ? 29.499 7.964 6.269 1.00 47.41 178 PRO A CA 1
ATOM 1351 C C . PRO A 1 178 ? 29.341 7.775 4.758 1.00 47.41 178 PRO A C 1
ATOM 1353 O O . PRO A 1 178 ? 28.772 8.618 4.067 1.00 47.41 178 PRO A O 1
ATOM 1356 N N . SER A 1 179 ? 29.878 6.669 4.243 1.00 56.16 179 SER A N 1
ATOM 1357 C CA . SER A 1 179 ? 29.529 6.176 2.913 1.00 56.16 179 SER A CA 1
ATOM 1358 C C . SER A 1 179 ? 28.020 5.910 2.911 1.00 56.16 179 SER A C 1
ATOM 1360 O O . SER A 1 179 ? 27.540 5.279 3.859 1.00 56.16 179 SER A O 1
ATOM 1362 N N . PRO A 1 180 ? 27.247 6.413 1.931 1.00 55.38 180 PRO A N 1
ATOM 1363 C CA . PRO A 1 180 ? 25.803 6.244 1.929 1.00 55.38 180 PRO A CA 1
ATOM 1364 C C . PRO A 1 180 ? 25.471 4.752 1.926 1.00 55.38 180 PRO A C 1
ATOM 1366 O O . PRO A 1 180 ? 25.750 4.038 0.963 1.00 55.38 180 PRO A O 1
ATOM 1369 N N . THR A 1 181 ? 24.879 4.276 3.020 1.00 59.12 181 THR A N 1
ATOM 1370 C CA . THR A 1 181 ? 24.293 2.939 3.087 1.00 59.12 181 THR A CA 1
ATOM 1371 C C . THR A 1 181 ? 23.288 2.814 1.939 1.00 59.12 181 THR A C 1
ATOM 1373 O O . THR A 1 181 ? 22.387 3.656 1.857 1.00 59.12 181 THR A O 1
ATOM 1376 N N . PRO A 1 182 ? 23.419 1.818 1.042 1.00 57.62 182 PRO A N 1
ATOM 1377 C CA . PRO A 1 182 ? 22.510 1.672 -0.085 1.00 57.62 182 PRO A CA 1
ATOM 1378 C C . PRO A 1 182 ? 21.090 1.464 0.445 1.00 57.62 182 PRO A C 1
ATOM 1380 O O . PRO A 1 182 ? 20.780 0.462 1.092 1.00 57.62 182 PRO A O 1
ATOM 1383 N N . ARG A 1 183 ? 20.230 2.460 0.214 1.00 62.12 183 ARG A N 1
ATOM 1384 C CA . ARG A 1 183 ? 18.796 2.356 0.475 1.00 62.12 183 ARG A CA 1
ATOM 1385 C C . ARG A 1 183 ? 18.222 1.369 -0.547 1.00 62.12 183 ARG A C 1
ATOM 1387 O O . ARG A 1 183 ? 18.569 1.479 -1.717 1.00 62.12 183 ARG A O 1
ATOM 1394 N N . PRO A 1 184 ? 17.363 0.417 -0.149 1.00 67.25 184 PRO A N 1
ATOM 1395 C CA . PRO A 1 184 ? 16.729 -0.478 -1.107 1.00 67.25 184 PRO A CA 1
ATOM 1396 C C . PRO A 1 184 ? 15.900 0.327 -2.114 1.00 67.25 184 PRO A C 1
ATOM 1398 O O . PRO A 1 184 ? 15.030 1.106 -1.728 1.00 67.25 184 PRO A O 1
ATOM 1401 N N . ASP A 1 185 ? 16.149 0.108 -3.405 1.00 80.94 185 ASP A N 1
ATOM 1402 C CA . ASP A 1 185 ? 15.480 0.837 -4.493 1.00 80.94 185 ASP A CA 1
ATOM 1403 C C . ASP A 1 185 ? 14.008 0.425 -4.673 1.00 80.94 185 ASP A C 1
ATOM 1405 O O . ASP A 1 185 ? 13.238 1.100 -5.359 1.00 80.94 185 ASP A O 1
ATOM 1409 N N . LYS A 1 186 ? 13.603 -0.701 -4.067 1.00 82.38 186 LYS A N 1
ATOM 1410 C CA . LYS A 1 186 ? 12.241 -1.242 -4.122 1.00 82.38 186 LYS A CA 1
ATOM 1411 C C . LYS A 1 186 ? 11.883 -2.061 -2.882 1.00 82.38 186 LYS A C 1
ATOM 1413 O O . LYS A 1 186 ? 12.743 -2.713 -2.293 1.00 82.38 186 LYS A O 1
ATOM 1418 N N . ILE A 1 187 ? 10.596 -2.085 -2.553 1.00 83.94 187 ILE A N 1
ATOM 1419 C CA . ILE A 1 187 ? 9.973 -2.969 -1.558 1.00 83.94 187 ILE A CA 1
ATOM 1420 C C . ILE A 1 187 ? 8.960 -3.870 -2.267 1.00 83.94 187 ILE A C 1
ATOM 1422 O O . ILE A 1 187 ? 8.349 -3.463 -3.249 1.00 83.94 187 ILE A O 1
ATOM 1426 N N . VAL A 1 188 ? 8.772 -5.092 -1.775 1.00 87.75 188 VAL A N 1
ATOM 1427 C CA . VAL A 1 188 ? 7.696 -5.983 -2.223 1.00 87.75 188 VAL A CA 1
ATOM 1428 C C . VAL A 1 188 ? 6.585 -5.972 -1.170 1.00 87.75 188 VAL A C 1
ATOM 1430 O O . VAL A 1 188 ? 6.834 -6.318 -0.018 1.00 87.75 188 VAL A O 1
ATOM 1433 N N . HIS A 1 189 ? 5.379 -5.555 -1.556 1.00 84.62 189 HIS A N 1
ATOM 1434 C CA . HIS A 1 189 ? 4.187 -5.489 -0.705 1.00 84.62 189 HIS A CA 1
ATOM 1435 C C . HIS A 1 189 ? 3.156 -6.520 -1.153 1.00 84.62 189 HIS A C 1
ATOM 1437 O O . HIS A 1 189 ? 2.882 -6.637 -2.343 1.00 84.62 189 HIS A O 1
ATOM 1443 N N . VAL A 1 190 ? 2.553 -7.245 -0.215 1.00 88.00 190 VAL A N 1
ATOM 1444 C CA . VAL A 1 190 ? 1.434 -8.151 -0.506 1.00 88.00 190 VAL A CA 1
ATOM 1445 C C . VAL A 1 190 ? 0.140 -7.444 -0.124 1.00 88.00 190 VAL A C 1
ATOM 1447 O O . VAL A 1 190 ? -0.055 -7.114 1.046 1.00 88.00 190 VAL A O 1
ATOM 1450 N N . VAL A 1 191 ? -0.727 -7.217 -1.110 1.00 85.12 191 VAL A N 1
ATOM 1451 C CA . VAL A 1 191 ? -2.009 -6.521 -0.954 1.00 85.12 191 VAL A CA 1
ATOM 1452 C C . VAL A 1 191 ? -2.868 -7.255 0.067 1.00 85.12 191 VAL A C 1
ATOM 1454 O O . VAL A 1 191 ? -3.124 -8.452 -0.068 1.00 85.12 191 VAL A O 1
ATOM 1457 N N . GLN A 1 192 ? -3.325 -6.543 1.087 1.00 80.06 192 GLN A N 1
ATOM 1458 C CA . GLN A 1 192 ? -4.240 -7.078 2.089 1.00 80.06 192 GLN A CA 1
ATOM 1459 C C . GLN A 1 192 ? -5.700 -6.940 1.623 1.00 80.06 192 GLN A C 1
ATOM 1461 O O . GLN A 1 192 ? -6.002 -6.095 0.774 1.00 80.06 192 GLN A O 1
ATOM 1466 N N . PRO A 1 193 ? -6.634 -7.754 2.149 1.00 74.75 193 PRO A N 1
ATOM 1467 C CA . PRO A 1 193 ? -8.058 -7.591 1.869 1.00 74.75 193 PRO A CA 1
ATOM 1468 C C . PRO A 1 193 ? -8.532 -6.157 2.134 1.00 74.75 193 PRO A C 1
ATOM 1470 O O . PRO A 1 193 ? -8.296 -5.609 3.205 1.00 74.75 193 PRO A O 1
ATOM 1473 N N . GLY A 1 194 ? -9.187 -5.548 1.143 1.00 74.19 194 GLY A N 1
ATOM 1474 C CA . GLY A 1 194 ? -9.715 -4.183 1.243 1.00 74.19 194 GLY A CA 1
ATOM 1475 C C . GLY A 1 194 ? -8.697 -3.056 1.024 1.00 74.19 194 GLY A C 1
ATOM 1476 O O . GLY A 1 194 ? -9.102 -1.895 0.996 1.00 74.19 194 GLY A O 1
ATOM 1477 N N . GLU A 1 195 ? -7.406 -3.345 0.825 1.00 79.31 195 GLU A N 1
ATOM 1478 C CA . GLU A 1 195 ? -6.444 -2.308 0.434 1.00 79.31 195 GLU A CA 1
ATOM 1479 C C . GLU A 1 195 ? -6.698 -1.824 -1.001 1.00 79.31 195 GLU A C 1
ATOM 1481 O O . GLU A 1 195 ? -6.978 -2.603 -1.913 1.00 79.31 195 GLU A O 1
ATOM 1486 N N . THR A 1 196 ? -6.538 -0.517 -1.211 1.00 87.31 196 THR A N 1
ATOM 1487 C CA . THR A 1 196 ? -6.551 0.100 -2.542 1.00 87.31 196 THR A CA 1
ATOM 1488 C C . THR A 1 196 ? -5.140 0.494 -2.955 1.00 87.31 196 THR A C 1
ATOM 1490 O O . THR A 1 196 ? -4.286 0.796 -2.116 1.00 87.31 196 THR A O 1
ATOM 1493 N N . LEU A 1 197 ? -4.886 0.556 -4.267 1.00 84.62 197 LEU A N 1
ATOM 1494 C CA . LEU A 1 197 ? -3.577 0.957 -4.785 1.00 84.62 197 LEU A CA 1
ATOM 1495 C C . LEU A 1 197 ? -3.202 2.375 -4.319 1.00 84.62 197 LEU A C 1
ATOM 1497 O O . LEU A 1 197 ? -2.031 2.658 -4.088 1.00 84.62 197 LEU A O 1
ATOM 1501 N N . LEU A 1 198 ? -4.201 3.248 -4.138 1.00 84.50 198 LEU A N 1
ATOM 1502 C CA . LEU A 1 198 ? -4.027 4.608 -3.631 1.00 84.50 198 LEU A CA 1
ATOM 1503 C C . LEU A 1 198 ? -3.571 4.629 -2.166 1.00 84.50 198 LEU A C 1
ATOM 1505 O O . LEU A 1 198 ? -2.617 5.336 -1.846 1.00 84.50 198 LEU A O 1
ATOM 1509 N N . ALA A 1 199 ? -4.207 3.843 -1.294 1.00 78.62 199 ALA A N 1
ATOM 1510 C CA . ALA A 1 199 ? -3.816 3.754 0.114 1.00 78.62 199 ALA A CA 1
ATOM 1511 C C . ALA A 1 199 ? -2.394 3.186 0.269 1.00 78.62 199 ALA A C 1
ATOM 1513 O O . ALA A 1 199 ? -1.597 3.684 1.065 1.00 78.62 199 ALA A O 1
ATOM 1514 N N . ILE A 1 200 ? -2.043 2.195 -0.556 1.00 82.31 200 ILE A N 1
ATOM 1515 C CA . ILE A 1 200 ? -0.690 1.632 -0.613 1.00 82.31 200 ILE A CA 1
ATOM 1516 C C . ILE A 1 200 ? 0.308 2.703 -1.078 1.00 82.31 200 ILE A C 1
ATOM 1518 O O . ILE A 1 200 ? 1.317 2.933 -0.418 1.00 82.31 200 ILE A O 1
ATOM 1522 N N . ALA A 1 201 ? 0.017 3.414 -2.168 1.00 82.00 201 ALA A N 1
ATOM 1523 C CA . ALA A 1 201 ? 0.859 4.492 -2.687 1.00 82.00 201 ALA A CA 1
ATOM 1524 C C . ALA A 1 201 ? 1.175 5.555 -1.617 1.00 82.00 201 ALA A C 1
ATOM 1526 O O . ALA A 1 201 ? 2.338 5.901 -1.398 1.00 82.00 201 ALA A O 1
ATOM 1527 N N . GLN A 1 202 ? 0.149 5.996 -0.885 1.00 77.62 202 GLN A N 1
ATOM 1528 C CA . GLN A 1 202 ? 0.286 6.962 0.204 1.00 77.62 202 GLN A CA 1
ATOM 1529 C C . GLN A 1 202 ? 1.131 6.426 1.365 1.00 77.62 202 GLN A C 1
ATOM 1531 O O . GLN A 1 202 ? 2.009 7.141 1.842 1.00 77.62 202 GLN A O 1
ATOM 1536 N N . ARG A 1 203 ? 0.931 5.164 1.777 1.00 79.81 203 ARG A N 1
ATOM 1537 C CA . ARG A 1 203 ? 1.718 4.523 2.849 1.00 79.81 203 ARG A CA 1
ATOM 1538 C C . ARG A 1 203 ? 3.220 4.556 2.560 1.00 79.81 203 ARG A C 1
ATOM 1540 O O . ARG A 1 203 ? 4.009 4.766 3.476 1.00 79.81 203 ARG A O 1
ATOM 1547 N N . TYR A 1 204 ? 3.611 4.336 1.308 1.00 81.50 204 TYR A N 1
ATOM 1548 C CA . TYR A 1 204 ? 5.020 4.281 0.909 1.00 81.50 204 TYR A CA 1
ATOM 1549 C C . TYR A 1 204 ? 5.566 5.610 0.369 1.00 81.50 204 TYR A C 1
ATOM 1551 O O . TYR A 1 204 ? 6.752 5.691 0.058 1.00 81.50 204 TYR A O 1
ATOM 1559 N N . GLY A 1 205 ? 4.734 6.652 0.260 1.00 78.25 205 GLY A N 1
ATOM 1560 C CA . GLY A 1 205 ? 5.138 7.949 -0.289 1.00 78.25 205 GLY A CA 1
ATOM 1561 C C . GLY A 1 205 ? 5.486 7.906 -1.782 1.00 78.25 205 GLY A C 1
ATOM 1562 O O . GLY A 1 205 ? 6.299 8.702 -2.245 1.00 78.25 205 GLY A O 1
ATOM 1563 N N . VAL A 1 206 ? 4.895 6.974 -2.535 1.00 84.56 206 VAL A N 1
ATOM 1564 C CA . VAL A 1 206 ? 5.142 6.771 -3.973 1.00 84.56 206 VAL A CA 1
ATOM 1565 C C . VAL A 1 206 ? 3.893 7.166 -4.754 1.00 84.56 206 VAL A C 1
ATOM 1567 O O . VAL A 1 206 ? 2.778 7.012 -4.265 1.00 84.56 206 VAL A O 1
ATOM 1570 N N . SER A 1 207 ? 4.040 7.683 -5.976 1.00 87.69 207 SER A N 1
ATOM 1571 C CA . SER A 1 207 ? 2.869 8.015 -6.790 1.00 87.69 207 SER A CA 1
ATOM 1572 C C . SER A 1 207 ? 2.169 6.761 -7.320 1.00 87.69 207 SER A C 1
ATOM 1574 O O . SER A 1 207 ? 2.788 5.736 -7.624 1.00 87.69 207 SER A O 1
ATOM 1576 N N . LEU A 1 208 ? 0.852 6.867 -7.488 1.00 86.94 208 LEU A N 1
ATOM 1577 C CA . LEU A 1 208 ? 0.025 5.785 -8.011 1.00 86.94 208 LEU A CA 1
ATOM 1578 C C . LEU A 1 208 ? 0.492 5.335 -9.408 1.00 86.94 208 LEU A C 1
ATOM 1580 O O . LEU A 1 208 ? 0.623 4.136 -9.646 1.00 86.94 208 LEU A O 1
ATOM 1584 N N . GLN A 1 209 ? 0.844 6.275 -10.299 1.00 84.94 209 GLN A N 1
ATOM 1585 C CA . GLN A 1 209 ? 1.343 5.934 -11.638 1.00 84.94 209 GLN A CA 1
ATOM 1586 C C . GLN A 1 209 ? 2.664 5.156 -11.601 1.00 84.94 209 GLN A C 1
ATOM 1588 O O . GLN A 1 209 ? 2.863 4.268 -12.427 1.00 84.94 209 GLN A O 1
ATOM 1593 N N . VAL A 1 210 ? 3.559 5.457 -10.653 1.00 86.62 210 VAL A N 1
ATOM 1594 C CA . VAL A 1 210 ? 4.846 4.754 -10.524 1.00 86.62 210 VAL A CA 1
ATOM 1595 C C . VAL A 1 210 ? 4.624 3.298 -10.122 1.00 86.62 210 VAL A C 1
ATOM 1597 O O . VAL A 1 210 ? 5.213 2.401 -10.723 1.00 86.62 210 VAL A O 1
ATOM 1600 N N . ILE A 1 211 ? 3.719 3.042 -9.175 1.00 88.44 211 ILE A N 1
ATOM 1601 C CA . ILE A 1 211 ? 3.365 1.672 -8.780 1.00 88.44 211 ILE A CA 1
ATOM 1602 C C . ILE A 1 211 ? 2.662 0.946 -9.935 1.00 88.44 211 ILE A C 1
ATOM 1604 O O . ILE A 1 211 ? 2.972 -0.214 -10.204 1.00 88.44 211 ILE A O 1
ATOM 1608 N N . GLN A 1 212 ? 1.761 1.612 -10.664 1.00 91.25 212 GLN A N 1
ATOM 1609 C CA . GLN A 1 212 ? 1.100 1.013 -11.826 1.00 91.25 212 GLN A CA 1
ATOM 1610 C C . GLN A 1 212 ? 2.089 0.615 -12.920 1.00 91.25 212 GLN A C 1
ATOM 1612 O O . GLN A 1 212 ? 2.021 -0.505 -13.422 1.00 91.25 212 GLN A O 1
ATOM 1617 N N . ALA A 1 213 ? 3.020 1.506 -13.264 1.00 88.81 213 ALA A N 1
ATOM 1618 C CA . ALA A 1 213 ? 4.040 1.249 -14.271 1.00 88.81 213 ALA A CA 1
ATOM 1619 C C . ALA A 1 213 ? 4.978 0.110 -13.848 1.00 88.81 213 ALA A C 1
ATOM 1621 O O . ALA A 1 213 ? 5.268 -0.771 -14.653 1.00 88.81 213 ALA A O 1
ATOM 1622 N N . ALA A 1 214 ? 5.393 0.083 -12.577 1.00 88.88 214 ALA A N 1
ATOM 1623 C CA . ALA A 1 214 ? 6.268 -0.959 -12.042 1.00 88.88 214 ALA A CA 1
ATOM 1624 C C . ALA A 1 214 ? 5.620 -2.355 -12.017 1.00 88.88 214 ALA A C 1
ATOM 1626 O O . ALA A 1 214 ? 6.334 -3.354 -12.058 1.00 88.88 214 ALA A O 1
ATOM 1627 N N . ASN A 1 215 ? 4.285 -2.429 -11.960 1.00 92.94 215 ASN A N 1
ATOM 1628 C CA . ASN A 1 215 ? 3.534 -3.683 -11.826 1.00 92.94 215 ASN A CA 1
ATOM 1629 C C . ASN A 1 215 ? 2.647 -4.020 -13.034 1.00 92.94 215 ASN A C 1
ATOM 1631 O O . ASN A 1 215 ? 1.893 -4.988 -12.980 1.00 92.94 215 ASN A O 1
ATOM 1635 N N . GLY A 1 216 ? 2.687 -3.226 -14.110 1.00 91.94 216 GLY A N 1
ATOM 1636 C CA . GLY A 1 216 ? 1.842 -3.432 -15.293 1.00 91.94 216 GLY A CA 1
ATOM 1637 C C . GLY A 1 216 ? 0.336 -3.300 -15.024 1.00 91.94 216 GLY A C 1
ATOM 1638 O O . GLY A 1 216 ? -0.471 -3.948 -15.689 1.00 91.94 216 GLY A O 1
ATOM 1639 N N . ILE A 1 217 ? -0.067 -2.489 -14.042 1.00 89.75 217 ILE A N 1
ATOM 1640 C CA . ILE A 1 217 ? -1.469 -2.368 -13.620 1.00 89.75 217 ILE A CA 1
ATOM 1641 C C . ILE A 1 217 ? -2.168 -1.285 -14.439 1.00 89.75 217 ILE A C 1
ATOM 1643 O O . ILE A 1 217 ? -2.008 -0.093 -14.185 1.00 89.75 217 ILE A O 1
ATOM 1647 N N . ALA A 1 218 ? -3.002 -1.703 -15.392 1.00 86.00 218 ALA A N 1
ATOM 1648 C CA . ALA A 1 218 ? -3.785 -0.783 -16.219 1.00 86.00 218 ALA A CA 1
ATOM 1649 C C . ALA A 1 218 ? -4.905 -0.072 -15.436 1.00 86.00 218 ALA A C 1
ATOM 1651 O O . ALA A 1 218 ? -5.149 1.110 -15.657 1.00 86.00 218 ALA A O 1
ATOM 1652 N N . ASN A 1 219 ? -5.570 -0.775 -14.510 1.00 85.38 219 ASN A N 1
ATOM 1653 C CA . ASN A 1 219 ? -6.641 -0.216 -13.683 1.00 85.38 219 ASN A CA 1
ATOM 1654 C C . ASN A 1 219 ? -6.286 -0.343 -12.186 1.00 85.38 219 ASN A C 1
ATOM 1656 O O . ASN A 1 219 ? -6.167 -1.472 -11.703 1.00 85.38 219 ASN A O 1
ATOM 1660 N N . PRO A 1 220 ? -6.138 0.776 -11.450 1.00 81.50 220 PRO A N 1
ATOM 1661 C CA . PRO A 1 220 ? -5.737 0.772 -10.043 1.00 81.50 220 PRO A CA 1
ATOM 1662 C C . PRO A 1 220 ? -6.800 0.202 -9.090 1.00 81.50 220 PRO A C 1
ATOM 1664 O O . PRO A 1 220 ? -6.465 -0.170 -7.969 1.00 81.50 220 PRO A O 1
ATOM 1667 N N . GLU A 1 221 ? -8.057 0.091 -9.527 1.00 83.38 221 GLU A N 1
ATOM 1668 C CA . GLU A 1 221 ? -9.156 -0.485 -8.738 1.00 83.38 221 GLU A CA 1
ATOM 1669 C C . GLU A 1 221 ? -9.224 -2.016 -8.834 1.00 83.38 221 GLU A C 1
ATOM 1671 O O . GLU A 1 221 ? -9.983 -2.655 -8.114 1.00 83.38 221 GLU A O 1
ATOM 1676 N N . ARG A 1 222 ? -8.436 -2.633 -9.725 1.00 85.12 222 ARG A N 1
ATOM 1677 C CA . ARG A 1 222 ? -8.475 -4.083 -9.987 1.00 85.12 222 ARG A CA 1
ATOM 1678 C C . ARG A 1 222 ? -7.377 -4.868 -9.271 1.00 85.12 222 ARG A C 1
ATOM 1680 O O . ARG A 1 222 ? -7.003 -5.943 -9.742 1.00 85.12 222 ARG A O 1
ATOM 1687 N N . ILE A 1 223 ? -6.853 -4.348 -8.164 1.00 87.50 223 ILE A N 1
ATOM 1688 C CA . ILE A 1 223 ? -5.924 -5.113 -7.330 1.00 87.50 223 ILE A CA 1
ATOM 1689 C C . ILE A 1 223 ? -6.669 -6.100 -6.434 1.00 87.50 223 ILE A C 1
ATOM 1691 O O . ILE A 1 223 ? -7.785 -5.832 -5.997 1.00 87.50 223 ILE A O 1
ATOM 1695 N N . GLN A 1 224 ? -6.061 -7.257 -6.185 1.00 86.94 224 GLN A N 1
ATOM 1696 C CA . GLN A 1 224 ? -6.668 -8.334 -5.398 1.00 86.94 224 GLN A CA 1
ATOM 1697 C C . GLN A 1 224 ? -5.878 -8.592 -4.121 1.00 86.94 224 GLN A C 1
ATOM 1699 O O . GLN A 1 224 ? -4.655 -8.472 -4.102 1.00 86.94 224 GLN A O 1
ATOM 1704 N N . ALA A 1 225 ? -6.569 -9.008 -3.063 1.00 78.81 225 ALA A N 1
ATOM 1705 C CA . ALA A 1 225 ? -5.913 -9.493 -1.857 1.00 78.81 225 ALA A CA 1
ATOM 1706 C C . ALA A 1 225 ? -4.964 -10.660 -2.188 1.00 78.81 225 ALA A C 1
ATOM 1708 O O . ALA A 1 225 ? -5.284 -11.524 -3.003 1.00 78.81 225 ALA A O 1
ATOM 1709 N N . GLY A 1 226 ? -3.787 -10.673 -1.568 1.00 71.69 226 GLY A N 1
ATOM 1710 C CA . GLY A 1 226 ? -2.712 -11.620 -1.857 1.00 71.69 226 GLY A CA 1
ATOM 1711 C C . GLY A 1 226 ? -1.872 -11.269 -3.091 1.00 71.69 226 GLY A C 1
ATOM 1712 O O . GLY A 1 226 ? -0.845 -11.907 -3.323 1.00 71.69 226 GLY A O 1
ATOM 1713 N N . GLN A 1 227 ? -2.245 -10.249 -3.872 1.00 86.38 227 GLN A N 1
ATOM 1714 C CA . GLN A 1 227 ? -1.437 -9.795 -5.000 1.00 86.38 227 GLN A CA 1
ATOM 1715 C C . GLN A 1 227 ? -0.118 -9.199 -4.508 1.00 86.38 227 GLN A C 1
ATOM 1717 O O . GLN A 1 227 ? -0.086 -8.372 -3.602 1.00 86.38 227 GLN A O 1
ATOM 1722 N N . THR A 1 228 ? 0.983 -9.596 -5.136 1.00 90.69 228 THR A N 1
ATOM 1723 C CA . THR A 1 228 ? 2.306 -9.044 -4.839 1.00 90.69 228 THR A CA 1
ATOM 1724 C C . THR A 1 228 ? 2.567 -7.815 -5.710 1.00 90.69 228 THR A C 1
ATOM 1726 O O . THR A 1 228 ? 2.432 -7.882 -6.930 1.00 90.69 228 THR A O 1
ATOM 1729 N N . LEU A 1 229 ? 2.944 -6.703 -5.083 1.00 90.00 229 LEU A N 1
ATOM 1730 C CA . LEU A 1 229 ? 3.269 -5.428 -5.712 1.00 90.00 229 LEU A CA 1
ATOM 1731 C C . LEU A 1 229 ? 4.721 -5.046 -5.435 1.00 90.00 229 LEU A C 1
ATOM 1733 O O . LEU A 1 229 ? 5.181 -5.051 -4.298 1.00 90.00 229 LEU A O 1
ATOM 1737 N N . VAL A 1 230 ? 5.432 -4.646 -6.479 1.00 91.50 230 VAL A N 1
ATOM 1738 C CA . VAL A 1 230 ? 6.741 -4.005 -6.402 1.00 91.50 230 VAL A CA 1
ATOM 1739 C C . VAL A 1 230 ? 6.538 -2.504 -6.233 1.00 91.50 230 VAL A C 1
ATOM 1741 O O . VAL A 1 230 ? 5.944 -1.848 -7.084 1.00 91.50 230 VAL A O 1
ATOM 1744 N N . ILE A 1 231 ? 7.045 -1.946 -5.144 1.00 90.50 231 ILE A N 1
ATOM 1745 C CA . ILE A 1 231 ? 6.949 -0.527 -4.807 1.00 90.50 231 ILE A CA 1
ATOM 1746 C C . ILE A 1 231 ? 8.333 0.101 -4.985 1.00 90.50 231 ILE A C 1
ATOM 1748 O O . ILE A 1 231 ? 9.215 -0.158 -4.163 1.00 90.50 231 ILE A O 1
ATOM 1752 N N . PRO A 1 232 ? 8.564 0.893 -6.048 1.00 83.56 232 PRO A N 1
ATOM 1753 C CA . PRO A 1 232 ? 9.833 1.584 -6.255 1.00 83.56 232 PRO A CA 1
ATOM 1754 C C . PRO A 1 232 ? 9.983 2.710 -5.228 1.00 83.56 232 PRO A C 1
ATOM 1756 O O . PRO A 1 232 ? 9.140 3.600 -5.171 1.00 83.56 232 PRO A O 1
ATOM 1759 N N . LEU A 1 233 ? 11.049 2.680 -4.427 1.00 79.12 233 LEU A N 1
ATOM 1760 C CA . LEU A 1 233 ? 11.384 3.744 -3.470 1.00 79.12 233 LEU A CA 1
ATOM 1761 C C . LEU A 1 233 ? 12.341 4.789 -4.057 1.00 79.12 233 LEU A C 1
ATOM 1763 O O . LEU A 1 233 ? 12.601 5.813 -3.425 1.00 79.12 233 LEU A O 1
ATOM 1767 N N . ALA A 1 234 ? 12.876 4.530 -5.251 1.00 65.94 234 ALA A N 1
ATOM 1768 C CA . ALA A 1 234 ? 13.635 5.512 -6.003 1.00 65.94 234 ALA A CA 1
ATOM 1769 C C . ALA A 1 234 ? 12.670 6.545 -6.601 1.00 65.94 234 ALA A C 1
ATOM 1771 O O . ALA A 1 234 ? 11.827 6.219 -7.439 1.00 65.94 234 ALA A O 1
ATOM 1772 N N . THR A 1 235 ? 12.787 7.797 -6.164 1.00 55.09 235 THR A N 1
ATOM 1773 C CA . THR A 1 235 ? 12.081 8.921 -6.777 1.00 55.09 235 THR A CA 1
ATOM 1774 C C . THR A 1 235 ? 12.514 9.016 -8.244 1.00 55.09 235 THR A C 1
ATOM 1776 O O . THR A 1 235 ? 13.719 9.114 -8.487 1.00 55.09 235 THR A O 1
ATOM 1779 N N . PRO A 1 236 ? 11.601 8.978 -9.234 1.00 47.38 236 PRO A N 1
ATOM 1780 C CA . PRO A 1 236 ? 11.984 9.284 -10.605 1.00 47.38 236 PRO A CA 1
ATOM 1781 C C . PRO A 1 236 ? 12.419 10.755 -10.655 1.00 47.38 236 PRO A C 1
ATOM 1783 O O . PRO A 1 236 ? 11.613 11.645 -10.382 1.00 47.38 236 PRO A O 1
ATOM 1786 N N . THR A 1 237 ? 13.705 10.983 -10.917 1.00 38.72 237 THR A N 1
ATOM 1787 C CA . THR A 1 237 ? 14.306 12.301 -11.161 1.00 38.72 237 THR A CA 1
ATOM 1788 C C . THR A 1 237 ? 13.923 12.877 -12.517 1.00 38.72 237 THR A C 1
ATOM 1790 O O . THR A 1 237 ? 13.666 12.097 -13.465 1.00 38.72 237 THR A O 1
#

Sequence (237 aa):
MTETRFSNPFRRCPQCGMPVSRRSRTCWRCGADLTHPSEIPEPEPEPPIPWRSALLGTALVLLILAGGGWWIIRMARAAMARPTPTPTPTSTPTRTPTPTLTPTPTWTPTPIPPLQHQVQAGETLSDIALRYGVPVDAIRQLNNLSGDLIVVGQVLLVPVYTPTPILATPTLPPGVTPSPTPRPDKIVHVVQPGETLLAIAQRYGVSLQVIQAANGIANPERIQAGQTLVIPLATPT

Radius of gyration: 36.14 Å; chains: 1; bounding box: 56×87×100 Å